Protein AF-A0A7V3UZD7-F1 (afdb_monomer)

Structure (mmCIF, N/CA/C/O backbone):
data_AF-A0A7V3UZD7-F1
#
_entry.id   AF-A0A7V3UZD7-F1
#
loop_
_atom_site.group_PDB
_atom_site.id
_atom_site.type_symbol
_atom_site.label_atom_id
_atom_site.label_alt_id
_atom_site.label_comp_id
_atom_site.label_asym_id
_atom_site.label_entity_id
_atom_site.label_seq_id
_atom_site.pdbx_PDB_ins_code
_atom_site.Cartn_x
_atom_site.Cartn_y
_atom_site.Cartn_z
_atom_site.occupancy
_atom_site.B_iso_or_equiv
_atom_site.auth_seq_id
_atom_site.auth_comp_id
_atom_site.auth_asym_id
_atom_site.auth_atom_id
_atom_site.pdbx_PDB_model_num
ATOM 1 N N . MET A 1 1 ? 27.452 -87.785 10.170 1.00 39.88 1 MET A N 1
ATOM 2 C CA . MET A 1 1 ? 27.622 -89.159 9.648 1.00 39.88 1 MET A CA 1
ATOM 3 C C . MET A 1 1 ? 27.541 -89.065 8.124 1.00 39.88 1 MET A C 1
ATOM 5 O O . MET A 1 1 ? 26.673 -88.346 7.657 1.00 39.88 1 MET A O 1
ATOM 9 N N . LYS A 1 2 ? 28.524 -89.652 7.417 1.00 37.97 2 LYS A N 1
ATOM 10 C CA . LYS A 1 2 ? 28.666 -89.923 5.957 1.00 37.97 2 LYS A CA 1
ATOM 11 C C . LYS A 1 2 ? 27.343 -89.831 5.152 1.00 37.97 2 LYS A C 1
ATOM 13 O O . LYS A 1 2 ? 26.327 -90.246 5.677 1.00 37.97 2 LYS A O 1
ATOM 18 N N . SER A 1 3 ? 27.225 -89.441 3.882 1.00 38.28 3 SER A N 1
ATOM 19 C CA . SER A 1 3 ? 28.083 -89.502 2.684 1.00 38.28 3 SER A CA 1
ATOM 20 C C . SER A 1 3 ? 27.183 -89.008 1.523 1.00 38.28 3 SER A C 1
ATOM 22 O O . SER A 1 3 ? 26.020 -89.388 1.485 1.00 38.28 3 SER A O 1
ATOM 24 N N . LEU A 1 4 ? 27.609 -88.052 0.693 1.00 43.59 4 LEU A N 1
ATOM 25 C CA . LEU A 1 4 ? 28.052 -88.234 -0.707 1.00 43.59 4 LEU A CA 1
ATOM 26 C C . LEU A 1 4 ? 27.030 -88.803 -1.737 1.00 43.59 4 LEU A C 1
ATOM 28 O O . LEU A 1 4 ? 26.697 -89.981 -1.685 1.00 43.59 4 LEU A O 1
ATOM 32 N N . ILE A 1 5 ? 26.789 -87.972 -2.778 1.00 45.56 5 ILE A N 1
ATOM 33 C CA . ILE A 1 5 ? 26.748 -88.285 -4.237 1.00 45.56 5 ILE A CA 1
ATOM 34 C C . ILE A 1 5 ? 25.451 -88.972 -4.755 1.00 45.56 5 ILE A C 1
ATOM 36 O O . ILE A 1 5 ? 24.977 -89.918 -4.153 1.00 45.56 5 ILE A O 1
ATOM 40 N N . LYS A 1 6 ? 24.789 -88.587 -5.866 1.00 36.75 6 LYS A N 1
ATOM 41 C CA . LYS A 1 6 ? 25.268 -88.234 -7.224 1.00 36.75 6 LYS A CA 1
ATOM 42 C C . LYS A 1 6 ? 24.198 -87.467 -8.024 1.00 36.75 6 LYS A C 1
ATOM 44 O O . LYS A 1 6 ? 23.015 -87.771 -7.919 1.00 36.75 6 LYS A O 1
ATOM 49 N N . GLN A 1 7 ? 24.649 -86.561 -8.894 1.00 44.16 7 GLN A N 1
ATOM 50 C CA . GLN A 1 7 ? 23.900 -86.044 -10.048 1.00 44.16 7 GLN A CA 1
ATOM 51 C C . GLN A 1 7 ? 23.525 -87.166 -11.027 1.00 44.16 7 GLN A C 1
ATOM 53 O O . GLN A 1 7 ? 24.344 -88.048 -11.266 1.00 44.16 7 GLN A O 1
ATOM 58 N N . THR A 1 8 ? 22.375 -87.036 -11.694 1.00 41.31 8 THR A N 1
ATOM 59 C CA . THR A 1 8 ? 22.231 -87.239 -13.151 1.00 41.31 8 THR A CA 1
ATOM 60 C C . THR A 1 8 ? 21.042 -86.415 -13.659 1.00 41.31 8 THR A C 1
ATOM 62 O O . THR A 1 8 ? 20.168 -86.029 -12.887 1.00 41.31 8 THR A O 1
ATOM 65 N N . GLY A 1 9 ? 21.117 -86.026 -14.932 1.00 42.03 9 GLY A N 1
ATOM 66 C CA . GLY A 1 9 ? 20.456 -84.858 -15.506 1.00 42.03 9 GLY A CA 1
ATOM 67 C C . GLY A 1 9 ? 18.977 -85.000 -15.869 1.00 42.03 9 GLY A C 1
ATOM 68 O O . GLY A 1 9 ? 18.431 -86.088 -16.013 1.00 42.03 9 GLY A O 1
ATOM 69 N N . GLY A 1 10 ? 18.359 -83.842 -16.080 1.00 41.81 10 GLY A N 1
ATOM 70 C CA . GLY A 1 10 ? 17.010 -83.675 -16.613 1.00 41.81 10 GLY A CA 1
ATOM 71 C C . GLY A 1 10 ? 16.753 -82.182 -16.773 1.00 41.81 10 GLY A C 1
ATOM 72 O O . GLY A 1 10 ? 16.934 -81.447 -15.812 1.00 41.81 10 GLY A O 1
ATOM 73 N N . GLY A 1 11 ? 16.456 -81.721 -17.990 1.00 41.31 11 GLY A N 1
ATOM 74 C CA . GLY A 1 11 ? 16.422 -80.303 -18.361 1.00 41.31 11 GLY A CA 1
ATOM 75 C C . GLY A 1 11 ? 15.385 -79.476 -17.595 1.00 41.31 11 GLY A C 1
ATOM 76 O O . GLY A 1 11 ? 14.236 -79.884 -17.443 1.00 41.31 11 GLY A O 1
ATOM 77 N N . TRP A 1 12 ? 15.794 -78.292 -17.135 1.00 41.81 12 TRP A N 1
ATOM 78 C CA . TRP A 1 12 ? 14.931 -77.350 -16.422 1.00 41.81 12 TRP A CA 1
ATOM 79 C C . TRP A 1 12 ? 14.383 -76.330 -17.422 1.00 41.81 12 TRP A C 1
ATOM 81 O O . TRP A 1 12 ? 15.137 -75.561 -18.016 1.00 41.81 12 TRP A O 1
ATOM 91 N N . LYS A 1 13 ? 13.061 -76.322 -17.617 1.00 45.62 13 LYS A N 1
ATOM 92 C CA . LYS A 1 13 ? 12.366 -75.213 -18.280 1.00 45.62 13 LYS A CA 1
ATOM 93 C C . LYS A 1 13 ? 12.410 -74.002 -17.342 1.00 45.62 13 LYS A C 1
ATOM 95 O O . LYS A 1 13 ? 11.828 -74.044 -16.262 1.00 45.62 13 LYS A O 1
ATOM 100 N N . LEU A 1 14 ? 13.105 -72.942 -17.748 1.00 44.97 14 LEU A N 1
ATOM 101 C CA . LEU A 1 14 ? 13.111 -71.648 -17.062 1.00 44.97 14 LEU A CA 1
ATOM 102 C C . LEU A 1 14 ? 11.741 -70.976 -17.238 1.00 44.97 14 LEU A C 1
ATOM 104 O O . LEU A 1 14 ? 11.413 -70.495 -18.320 1.00 44.97 14 LEU A O 1
ATOM 108 N N . ILE A 1 15 ? 10.932 -70.968 -16.179 1.00 54.34 15 ILE A N 1
ATOM 109 C CA . ILE A 1 15 ? 9.707 -70.165 -16.091 1.00 54.34 15 ILE A CA 1
ATOM 110 C C . ILE A 1 15 ? 10.116 -68.802 -15.525 1.00 54.34 15 ILE A C 1
ATOM 112 O O . ILE A 1 15 ? 10.456 -68.693 -14.348 1.00 54.34 15 ILE A O 1
ATOM 116 N N . PHE A 1 16 ? 10.113 -67.766 -16.364 1.00 48.56 16 PHE A N 1
ATOM 117 C CA . PHE A 1 16 ? 10.325 -66.386 -15.928 1.00 48.56 16 PHE A CA 1
ATOM 118 C C . PHE A 1 16 ? 9.060 -65.874 -15.227 1.00 48.56 16 PHE A C 1
ATOM 120 O O . PHE A 1 16 ? 8.078 -65.515 -15.873 1.00 48.56 16 PHE A O 1
ATOM 127 N N . TYR A 1 17 ? 9.081 -65.855 -13.895 1.00 46.75 17 TYR A N 1
ATOM 128 C CA . TYR A 1 17 ? 8.096 -65.138 -13.088 1.00 46.75 17 TYR A CA 1
ATOM 129 C C . TYR A 1 17 ? 8.418 -63.638 -13.143 1.00 46.75 17 TYR A C 1
ATOM 131 O O . TYR A 1 17 ? 9.360 -63.176 -12.501 1.00 46.75 17 TYR A O 1
ATOM 139 N N . TYR A 1 18 ? 7.649 -62.876 -13.921 1.00 48.44 18 TYR A N 1
ATOM 140 C CA . TYR A 1 18 ? 7.655 -61.416 -13.828 1.00 48.44 18 TYR A CA 1
ATOM 141 C C . TYR A 1 18 ? 6.879 -61.004 -12.568 1.00 48.44 18 TYR A C 1
ATOM 143 O O . TYR A 1 18 ? 5.722 -61.409 -12.422 1.00 48.44 18 TYR A O 1
ATOM 151 N N . PRO A 1 19 ? 7.472 -60.229 -11.643 1.00 49.38 19 PRO A N 1
ATOM 152 C CA . PRO A 1 19 ? 6.733 -59.724 -10.499 1.00 49.38 19 PRO A CA 1
ATOM 153 C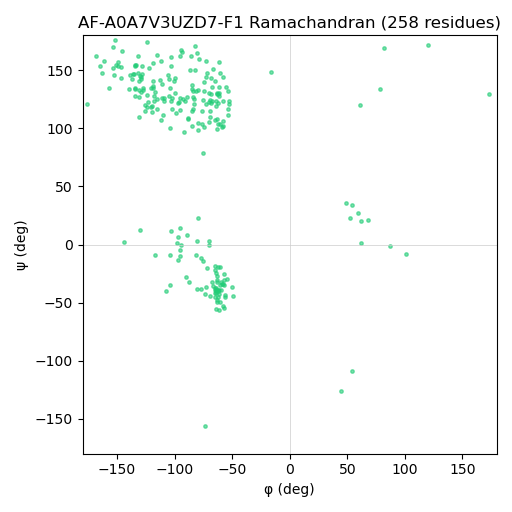 C . PRO A 1 19 ? 5.697 -58.700 -10.990 1.00 49.38 19 PRO A C 1
ATOM 155 O O . PRO A 1 19 ? 5.977 -57.949 -11.931 1.00 49.38 19 PRO A O 1
ATOM 158 N N . PRO A 1 20 ? 4.502 -58.646 -10.383 1.00 55.62 20 PRO A N 1
ATOM 159 C CA . PRO A 1 20 ? 3.502 -57.658 -10.748 1.00 55.62 20 PRO A CA 1
ATOM 160 C C . PRO A 1 20 ? 4.034 -56.256 -10.427 1.00 55.62 20 PRO A C 1
ATOM 162 O O . PRO A 1 20 ? 4.414 -55.958 -9.293 1.00 55.62 20 PRO A O 1
ATOM 165 N N . LEU A 1 21 ? 4.067 -55.408 -11.454 1.00 57.47 21 LEU A N 1
ATOM 166 C CA . LEU A 1 21 ? 4.379 -53.988 -11.364 1.00 57.47 21 LEU A CA 1
ATOM 167 C C . LEU A 1 21 ? 3.303 -53.319 -10.496 1.00 57.47 21 LEU A C 1
ATOM 169 O O . LEU A 1 21 ? 2.192 -53.063 -10.958 1.00 57.47 21 LEU A O 1
ATOM 173 N N . PHE A 1 22 ? 3.615 -53.083 -9.221 1.00 57.72 22 PHE A N 1
ATOM 174 C CA . PHE A 1 22 ? 2.785 -52.273 -8.335 1.00 57.72 22 PHE A CA 1
ATOM 175 C C . PHE A 1 22 ? 2.730 -50.854 -8.908 1.00 57.72 22 PHE A C 1
ATOM 177 O O . PHE A 1 22 ? 3.695 -50.095 -8.814 1.00 57.72 22 PHE A O 1
ATOM 184 N N . LEU A 1 23 ? 1.602 -50.509 -9.533 1.00 59.25 23 LEU A N 1
ATOM 185 C CA . LEU A 1 23 ? 1.269 -49.133 -9.874 1.00 59.25 23 LEU A CA 1
ATOM 186 C C . LEU A 1 23 ? 1.206 -48.354 -8.559 1.00 59.25 23 LEU A C 1
ATOM 188 O O . LEU A 1 23 ? 0.260 -48.497 -7.784 1.00 59.25 23 LEU A O 1
ATOM 192 N N . LEU A 1 24 ? 2.252 -47.574 -8.288 1.00 57.09 24 LEU A N 1
ATOM 193 C CA . LEU A 1 24 ? 2.239 -46.552 -7.253 1.00 57.09 24 LEU A CA 1
ATOM 194 C C . LEU A 1 24 ? 1.094 -45.603 -7.599 1.00 57.09 24 LEU A C 1
ATOM 196 O O . LEU A 1 24 ? 1.208 -44.786 -8.513 1.00 57.09 24 LEU A O 1
ATOM 200 N N . PHE A 1 25 ? -0.028 -45.751 -6.894 1.00 56.62 25 PHE A N 1
ATOM 201 C CA . PHE A 1 25 ? -1.071 -44.743 -6.874 1.00 56.62 25 PHE A CA 1
ATOM 202 C C . PHE A 1 25 ? -0.399 -43.436 -6.470 1.00 56.62 25 PHE A C 1
ATOM 204 O O . PHE A 1 25 ? 0.109 -43.299 -5.356 1.00 56.62 25 PHE A O 1
ATOM 211 N N . CYS A 1 26 ? -0.332 -42.509 -7.421 1.00 60.25 26 CYS A N 1
ATOM 212 C CA . CYS A 1 26 ? 0.098 -41.148 -7.181 1.00 60.25 26 CYS A CA 1
ATOM 213 C C . CYS A 1 26 ? -0.875 -40.587 -6.141 1.00 60.25 26 CYS A C 1
ATOM 215 O O . CYS A 1 26 ? -2.034 -40.325 -6.459 1.00 60.25 26 CYS A O 1
ATOM 217 N N . SER A 1 27 ? -0.446 -40.533 -4.876 1.00 65.31 27 SER A N 1
ATOM 218 C CA . SER A 1 27 ? -1.234 -39.953 -3.795 1.00 65.31 27 SER A CA 1
ATOM 219 C C . SER A 1 27 ? -1.524 -38.518 -4.198 1.00 65.31 27 SER A C 1
ATOM 221 O O . SER A 1 27 ? -0.621 -37.682 -4.190 1.00 65.31 27 SER A O 1
ATOM 223 N N . THR A 1 28 ? -2.765 -38.235 -4.584 1.00 69.62 28 THR A N 1
ATOM 224 C CA . THR A 1 28 ? -3.229 -36.867 -4.787 1.00 69.62 28 THR A CA 1
ATOM 225 C C . THR A 1 28 ? -2.916 -36.102 -3.510 1.00 69.62 28 THR A C 1
ATOM 227 O O . THR A 1 28 ? -3.319 -36.531 -2.423 1.00 69.62 28 THR A O 1
ATOM 230 N N . ALA A 1 29 ? -2.124 -35.034 -3.620 1.00 68.88 29 ALA A N 1
ATOM 231 C CA . ALA A 1 29 ? -1.835 -34.180 -2.480 1.00 68.88 29 ALA A CA 1
ATOM 232 C C . ALA A 1 29 ? -3.176 -33.732 -1.878 1.00 68.88 29 ALA A C 1
ATOM 234 O O . ALA A 1 29 ? -4.071 -33.358 -2.640 1.00 68.88 29 ALA A O 1
ATOM 235 N N . PRO A 1 30 ? -3.360 -33.820 -0.552 1.00 58.38 30 PRO A N 1
ATOM 236 C CA . PRO A 1 30 ? -4.616 -33.427 0.061 1.00 58.38 30 PRO A CA 1
ATOM 237 C C . PRO A 1 30 ? -4.899 -31.963 -0.280 1.00 58.38 30 PRO A C 1
ATOM 239 O O . PRO A 1 30 ? -4.084 -31.081 -0.001 1.00 58.38 30 PRO A O 1
ATOM 242 N N . GLU A 1 31 ? -6.055 -31.709 -0.889 1.00 60.72 31 GLU A N 1
ATOM 243 C CA . GLU A 1 31 ? -6.572 -30.357 -1.050 1.00 60.72 31 GLU A CA 1
ATOM 244 C C . GLU A 1 31 ? -6.878 -29.813 0.348 1.00 60.72 31 GLU A C 1
ATOM 246 O O . GLU A 1 31 ? -7.801 -30.261 1.028 1.00 60.72 31 GLU A O 1
ATOM 251 N N . ILE A 1 32 ? -6.050 -28.883 0.824 1.00 56.34 32 ILE A N 1
ATOM 252 C CA . ILE A 1 32 ? -6.291 -28.198 2.093 1.00 56.34 32 ILE A CA 1
ATOM 253 C C . ILE A 1 32 ? -7.389 -27.162 1.826 1.00 56.34 32 ILE A C 1
ATOM 255 O O . ILE A 1 32 ? -7.138 -26.222 1.063 1.00 56.34 32 ILE A O 1
ATOM 259 N N . PRO A 1 33 ? -8.586 -27.287 2.429 1.00 51.09 33 PRO A N 1
ATOM 260 C CA . PRO A 1 33 ? -9.655 -26.329 2.202 1.00 51.09 33 PRO A CA 1
ATOM 261 C C . PRO A 1 33 ? -9.198 -24.944 2.665 1.00 51.09 33 PRO A C 1
ATOM 263 O O . PRO A 1 33 ? -8.733 -24.769 3.796 1.00 51.09 33 PRO A O 1
ATOM 266 N N . LEU A 1 34 ? -9.326 -23.951 1.785 1.00 55.09 34 LEU A N 1
ATOM 267 C CA . LEU A 1 34 ? -9.108 -22.555 2.146 1.00 55.09 34 LEU A CA 1
ATOM 268 C C . LEU A 1 34 ? -10.168 -22.177 3.184 1.00 55.09 34 LEU A C 1
ATOM 270 O O . LEU A 1 34 ? -11.347 -22.059 2.861 1.00 55.09 34 LEU A O 1
ATOM 274 N N . ILE A 1 35 ? -9.757 -22.017 4.443 1.00 56.56 35 ILE A N 1
ATOM 275 C CA . ILE A 1 35 ? -10.636 -21.484 5.485 1.00 56.56 35 ILE A CA 1
ATOM 276 C C . ILE A 1 35 ? -11.010 -20.060 5.053 1.00 56.56 35 ILE A C 1
ATOM 278 O O . ILE A 1 35 ? -10.092 -19.252 4.865 1.00 56.56 35 ILE A O 1
ATOM 282 N N . PRO A 1 36 ? -12.307 -19.728 4.894 1.00 63.06 36 PRO A N 1
ATOM 283 C CA . PRO A 1 36 ? -12.724 -18.367 4.592 1.00 63.06 36 PRO A CA 1
ATOM 284 C C . PRO A 1 36 ? -12.135 -17.420 5.638 1.00 63.06 36 PRO A C 1
ATOM 286 O O . PRO A 1 36 ? -12.397 -17.545 6.834 1.00 63.06 36 PRO A O 1
ATOM 289 N N . SER A 1 37 ? -11.274 -16.518 5.186 1.00 74.31 37 SER A N 1
ATOM 290 C CA . SER A 1 37 ? -10.555 -15.567 6.023 1.00 74.31 37 SER A CA 1
ATOM 291 C C . SER A 1 37 ? -10.788 -14.185 5.447 1.00 74.31 37 SER A C 1
ATOM 293 O O . SER A 1 37 ? -10.620 -13.985 4.246 1.00 74.31 37 SER A O 1
ATOM 295 N N . ASN A 1 38 ? -11.128 -13.221 6.298 1.00 88.19 38 ASN A N 1
ATOM 296 C CA . ASN A 1 38 ? -11.219 -11.811 5.920 1.00 88.19 38 ASN A CA 1
ATOM 297 C C . ASN A 1 38 ? -9.834 -11.134 5.880 1.00 88.19 38 ASN A C 1
ATOM 299 O O . ASN A 1 38 ? -9.711 -9.926 6.080 1.00 88.19 38 ASN A O 1
ATOM 303 N N . ARG A 1 39 ? -8.770 -11.923 5.707 1.00 93.75 39 ARG A N 1
ATOM 304 C CA . ARG A 1 39 ? -7.400 -11.434 5.615 1.00 93.75 39 ARG A CA 1
ATOM 305 C C . ARG A 1 39 ? -7.196 -10.745 4.273 1.00 93.75 39 ARG A C 1
ATOM 307 O O . ARG A 1 39 ? -7.282 -11.393 3.231 1.00 93.75 39 ARG A O 1
ATOM 314 N N . VAL A 1 40 ? -6.835 -9.470 4.337 1.00 97.38 40 VAL A N 1
ATOM 315 C CA . VAL A 1 40 ? -6.289 -8.723 3.203 1.00 97.38 40 VAL A CA 1
ATOM 316 C C . VAL A 1 40 ? -4.779 -8.632 3.391 1.00 97.38 40 VAL A C 1
ATOM 318 O O . VAL A 1 40 ? -4.316 -8.229 4.463 1.00 97.38 40 VAL A O 1
ATOM 321 N N . VAL A 1 41 ? -4.020 -9.051 2.380 1.00 98.25 41 VAL A N 1
ATOM 322 C CA . VAL A 1 41 ? -2.555 -8.944 2.362 1.00 98.25 41 VAL A CA 1
ATOM 323 C C . VAL A 1 41 ? -2.180 -7.546 1.901 1.00 98.25 41 VAL A C 1
ATOM 325 O O . VAL A 1 41 ? -2.612 -7.118 0.829 1.00 98.25 41 VAL A O 1
ATOM 328 N N . LEU A 1 42 ? -1.372 -6.840 2.693 1.00 98.81 42 LEU A N 1
ATOM 329 C CA . LEU A 1 42 ? -0.778 -5.585 2.247 1.00 98.81 42 LEU A CA 1
ATOM 330 C C . LEU A 1 42 ? 0.455 -5.873 1.397 1.00 98.81 42 LEU A C 1
ATOM 332 O O . LEU A 1 42 ? 1.337 -6.627 1.815 1.00 98.81 42 LEU A O 1
ATOM 336 N N . VAL A 1 43 ? 0.541 -5.218 0.246 1.00 98.81 43 VAL A N 1
ATOM 337 C CA . VAL A 1 43 ? 1.718 -5.226 -0.614 1.00 98.81 43 VAL A CA 1
ATOM 338 C C . VAL A 1 43 ? 2.227 -3.802 -0.763 1.00 98.81 43 VAL A C 1
ATOM 340 O O . VAL A 1 43 ? 1.570 -2.945 -1.343 1.00 98.81 43 VAL A O 1
ATOM 343 N N . GLU A 1 44 ? 3.413 -3.541 -0.238 1.00 98.75 44 GLU A N 1
ATOM 344 C CA . GLU A 1 44 ? 4.085 -2.253 -0.368 1.00 98.75 44 GLU A CA 1
ATOM 345 C C . GLU A 1 44 ? 5.108 -2.345 -1.500 1.00 98.75 44 GLU A C 1
ATOM 347 O O . GLU A 1 44 ? 6.082 -3.094 -1.410 1.00 98.75 44 GLU A O 1
ATOM 352 N N . PHE A 1 45 ? 4.869 -1.610 -2.582 1.00 98.81 45 PHE A N 1
ATOM 353 C CA . PHE A 1 45 ? 5.665 -1.640 -3.802 1.00 98.81 45 PHE A CA 1
ATOM 354 C C . PHE A 1 45 ? 6.452 -0.339 -3.959 1.00 98.81 45 PHE A C 1
ATOM 356 O O . PHE A 1 45 ? 5.884 0.715 -4.213 1.00 98.81 45 PHE A O 1
ATOM 363 N N . PHE A 1 46 ? 7.772 -0.402 -3.829 1.00 98.56 46 PHE A N 1
ATOM 364 C CA . PHE A 1 46 ? 8.661 0.743 -4.012 1.00 98.56 46 PHE A CA 1
ATOM 365 C C . PHE A 1 46 ? 9.165 0.802 -5.455 1.00 98.56 46 PHE A C 1
ATOM 367 O O . PHE A 1 46 ? 9.717 -0.173 -5.980 1.00 98.56 46 PHE A O 1
ATOM 374 N N . THR A 1 47 ? 8.958 1.954 -6.093 1.00 97.94 47 THR A N 1
ATOM 375 C CA . THR A 1 47 ? 9.116 2.153 -7.539 1.00 97.94 47 THR A CA 1
ATOM 376 C C . THR A 1 47 ? 9.490 3.600 -7.873 1.00 97.94 47 THR A C 1
ATOM 378 O O . THR A 1 47 ? 9.570 4.455 -6.992 1.00 97.94 47 THR A O 1
ATOM 381 N N . TRP A 1 48 ? 9.747 3.875 -9.150 1.00 96.88 48 TRP A N 1
ATOM 382 C CA . TRP A 1 48 ? 9.827 5.216 -9.731 1.00 96.88 48 TRP A CA 1
ATOM 383 C C . TRP A 1 48 ? 9.681 5.135 -11.262 1.00 96.88 48 TRP A C 1
ATOM 385 O O . TRP A 1 48 ? 9.948 4.097 -11.866 1.00 96.88 48 TRP A O 1
ATOM 395 N N . GLN A 1 49 ? 9.282 6.228 -11.914 1.00 96.56 49 GLN A N 1
ATOM 396 C CA . GLN A 1 49 ? 8.817 6.225 -13.310 1.00 96.56 49 GLN A CA 1
ATOM 397 C C . GLN A 1 49 ? 9.842 5.713 -14.340 1.00 96.56 49 GLN A C 1
ATOM 399 O O . GLN A 1 49 ? 9.453 5.003 -15.263 1.00 96.56 49 GLN A O 1
ATOM 404 N N . ARG A 1 50 ? 11.143 6.039 -14.218 1.00 95.94 50 ARG A N 1
ATOM 405 C CA . ARG A 1 50 ? 12.179 5.604 -15.196 1.00 95.94 50 ARG A CA 1
ATOM 406 C C . ARG A 1 50 ? 12.925 4.335 -14.788 1.00 95.94 50 ARG A C 1
ATOM 408 O O . ARG A 1 50 ? 13.970 4.007 -15.349 1.00 95.94 50 ARG A O 1
ATOM 415 N N . CYS A 1 51 ? 12.400 3.618 -13.805 1.00 95.94 51 CYS A N 1
ATOM 416 C CA . CYS A 1 51 ? 12.898 2.313 -13.418 1.00 95.94 51 CYS A CA 1
ATOM 417 C C . CYS A 1 51 ? 12.598 1.282 -14.510 1.00 95.94 51 CYS A C 1
ATOM 419 O O . CYS A 1 51 ? 11.456 0.867 -14.666 1.00 95.94 51 CYS A O 1
ATOM 421 N N . VAL A 1 52 ? 13.624 0.813 -15.223 1.00 95.38 52 VAL A N 1
ATOM 422 C CA . VAL A 1 52 ? 13.466 -0.125 -16.354 1.00 95.38 52 VAL A CA 1
ATOM 423 C C . VAL A 1 52 ? 12.733 -1.416 -15.962 1.00 95.38 52 VAL A C 1
ATOM 425 O O . VAL A 1 52 ? 11.979 -1.961 -16.763 1.00 95.38 52 VAL A O 1
ATOM 428 N N . TYR A 1 53 ? 12.934 -1.906 -14.734 1.00 97.06 53 TYR A N 1
ATOM 429 C CA . TYR A 1 53 ? 12.356 -3.176 -14.281 1.00 97.06 53 TYR A CA 1
ATOM 430 C C . TYR A 1 53 ? 11.052 -3.039 -13.482 1.00 97.06 53 TYR A C 1
ATOM 432 O O . TYR A 1 53 ? 10.360 -4.034 -13.269 1.00 97.06 53 TYR A O 1
ATOM 440 N N . CYS A 1 54 ? 10.697 -1.833 -13.038 1.00 97.88 54 CYS A N 1
ATOM 441 C CA . CYS A 1 54 ? 9.505 -1.618 -12.223 1.00 97.88 54 CYS A CA 1
ATOM 442 C C . CYS A 1 54 ? 8.172 -1.877 -12.949 1.00 97.88 54 CYS A C 1
ATOM 444 O O . CYS A 1 54 ? 7.297 -2.446 -12.298 1.00 97.88 54 CYS A O 1
ATOM 446 N N . PRO A 1 55 ? 8.009 -1.571 -14.253 1.00 98.12 55 PRO A N 1
ATOM 447 C CA . PRO A 1 55 ? 6.818 -1.940 -15.024 1.00 98.12 55 PRO A CA 1
ATOM 448 C C . PRO A 1 55 ? 6.428 -3.410 -14.890 1.00 98.12 55 PRO A C 1
ATOM 450 O O . PRO A 1 55 ? 5.276 -3.749 -14.641 1.00 98.12 55 PRO A O 1
ATOM 453 N N . TYR A 1 56 ? 7.410 -4.315 -14.967 1.00 98.44 56 TYR A N 1
ATOM 454 C CA . TYR A 1 56 ? 7.149 -5.749 -14.859 1.00 98.44 56 TYR A CA 1
ATOM 455 C C . TYR A 1 56 ? 6.624 -6.140 -13.478 1.00 98.44 56 TYR A C 1
ATOM 457 O O . TYR A 1 56 ? 5.779 -7.029 -13.369 1.00 98.44 56 TYR A O 1
ATOM 465 N N . ALA A 1 57 ? 7.126 -5.504 -12.416 1.00 98.44 57 ALA A N 1
ATOM 466 C CA . ALA A 1 57 ? 6.613 -5.717 -11.068 1.00 98.44 57 ALA A CA 1
ATOM 467 C C . ALA A 1 57 ? 5.202 -5.124 -10.924 1.00 98.44 57 ALA A C 1
ATOM 469 O O . ALA A 1 57 ? 4.320 -5.819 -10.428 1.00 98.44 57 ALA A O 1
ATOM 470 N N . ALA A 1 58 ? 4.975 -3.906 -11.429 1.00 98.50 58 ALA A N 1
ATOM 471 C CA . ALA A 1 58 ? 3.678 -3.231 -11.409 1.00 98.50 58 ALA A CA 1
ATOM 472 C C . ALA A 1 58 ? 2.592 -4.068 -12.102 1.00 98.50 58 ALA A C 1
ATOM 474 O O . ALA A 1 58 ? 1.618 -4.452 -11.465 1.00 98.50 58 ALA A O 1
ATOM 475 N N . HIS A 1 59 ? 2.813 -4.480 -13.353 1.00 98.50 59 HIS A N 1
ATOM 476 C CA . HIS A 1 59 ? 1.854 -5.298 -14.104 1.00 98.50 59 HIS A CA 1
ATOM 477 C C . HIS A 1 59 ? 1.613 -6.679 -13.488 1.00 98.50 59 HIS A C 1
ATOM 479 O O . HIS A 1 59 ? 0.512 -7.229 -13.574 1.00 98.50 59 HIS A O 1
ATOM 485 N N . THR A 1 60 ? 2.635 -7.256 -12.847 1.00 98.69 60 THR A N 1
ATOM 486 C CA . THR A 1 60 ? 2.458 -8.500 -12.091 1.00 98.69 60 THR A CA 1
ATOM 487 C C . THR A 1 60 ? 1.531 -8.272 -10.899 1.00 98.69 60 THR A C 1
ATOM 489 O O . THR A 1 60 ? 0.632 -9.077 -10.663 1.00 98.69 60 THR A O 1
ATOM 492 N N . LEU A 1 61 ? 1.727 -7.183 -10.152 1.00 98.62 61 LEU A N 1
ATOM 493 C CA . LEU A 1 61 ? 0.875 -6.831 -9.020 1.00 98.62 61 LEU A CA 1
ATOM 494 C C . LEU A 1 61 ? -0.556 -6.507 -9.469 1.00 98.62 61 LEU A C 1
ATOM 496 O O . LEU A 1 61 ? -1.479 -7.034 -8.858 1.00 98.62 61 LEU A O 1
ATOM 500 N N . ASP A 1 62 ? -0.748 -5.778 -10.573 1.00 98.25 62 ASP A N 1
ATOM 501 C CA . ASP A 1 62 ? -2.070 -5.535 -11.177 1.00 98.25 62 ASP A CA 1
ATOM 502 C C . ASP A 1 62 ? -2.791 -6.860 -11.507 1.00 98.25 62 ASP A C 1
ATOM 504 O O . ASP A 1 62 ? -3.979 -7.046 -11.218 1.00 98.25 62 ASP A O 1
ATOM 508 N N . SER A 1 63 ? -2.054 -7.820 -12.080 1.00 98.31 63 SER A N 1
ATOM 509 C CA . SER A 1 63 ? -2.579 -9.153 -12.409 1.00 98.31 63 SER A CA 1
ATOM 510 C C . SER A 1 63 ? -2.981 -9.927 -11.152 1.00 98.31 63 SER A C 1
ATOM 512 O O . SER A 1 63 ? -4.033 -10.563 -11.121 1.00 98.31 63 SER A O 1
ATOM 514 N N . LEU A 1 64 ? -2.174 -9.849 -10.091 1.00 98.00 64 LEU A N 1
ATOM 515 C CA . LEU A 1 64 ? -2.450 -10.522 -8.821 1.00 98.00 64 LEU A CA 1
ATOM 516 C C . LEU A 1 64 ? -3.594 -9.859 -8.050 1.00 98.00 64 LEU A C 1
ATOM 518 O O . LEU A 1 64 ? -4.390 -10.570 -7.446 1.00 98.00 64 LEU A O 1
ATOM 522 N N . VAL A 1 65 ? -3.725 -8.532 -8.092 1.00 96.81 65 VAL A N 1
ATOM 523 C CA . VAL A 1 65 ? -4.897 -7.820 -7.555 1.00 96.81 65 VAL A CA 1
ATOM 524 C C . VAL A 1 65 ? -6.158 -8.266 -8.290 1.00 96.81 65 VAL A C 1
ATOM 526 O O . VAL A 1 65 ? -7.163 -8.558 -7.651 1.00 96.81 65 VAL A O 1
ATOM 529 N N . SER A 1 66 ? -6.095 -8.411 -9.615 1.00 96.19 66 SER A N 1
ATOM 530 C CA . SER A 1 66 ? -7.224 -8.915 -10.409 1.00 96.19 66 SER A CA 1
ATOM 531 C C . SER A 1 66 ? -7.589 -10.365 -10.059 1.00 96.19 66 SER A C 1
ATOM 533 O O . SER A 1 66 ? -8.766 -10.708 -9.985 1.00 96.19 66 SER A O 1
ATOM 535 N N . GLU A 1 67 ? -6.594 -11.223 -9.814 1.00 96.56 67 GLU A N 1
ATOM 536 C CA . GLU A 1 67 ? -6.798 -12.632 -9.454 1.00 96.56 67 GLU A CA 1
ATOM 537 C C . GLU A 1 67 ? -7.314 -12.820 -8.019 1.00 96.56 67 GLU A C 1
ATOM 539 O O . GLU A 1 67 ? -8.187 -13.652 -7.768 1.00 96.56 67 GLU A O 1
ATOM 544 N N . PHE A 1 68 ? -6.765 -12.069 -7.063 1.00 94.12 68 PHE A N 1
ATOM 545 C CA . PHE A 1 68 ? -7.073 -12.208 -5.640 1.00 94.12 68 PHE A CA 1
ATOM 546 C C . PHE A 1 68 ? -8.158 -11.248 -5.140 1.00 94.12 68 PHE A C 1
ATOM 548 O O . PHE A 1 68 ? -8.571 -11.370 -3.978 1.00 94.12 68 PHE A O 1
ATOM 555 N N . ALA A 1 69 ? -8.630 -10.345 -6.003 1.00 90.81 69 ALA A N 1
ATOM 556 C CA . ALA A 1 69 ? -9.674 -9.361 -5.744 1.00 90.81 69 ALA A CA 1
ATOM 557 C C . ALA A 1 69 ? -9.474 -8.672 -4.380 1.00 90.81 69 ALA A C 1
ATOM 559 O O . ALA A 1 69 ? -8.382 -8.206 -4.053 1.00 90.81 69 ALA A O 1
ATOM 560 N N . ASP A 1 70 ? -10.502 -8.694 -3.536 1.00 88.56 70 ASP A N 1
ATOM 561 C CA . ASP A 1 70 ? -10.555 -7.975 -2.261 1.00 88.56 70 ASP A CA 1
ATOM 562 C C . ASP A 1 70 ? -9.609 -8.530 -1.176 1.00 88.56 70 ASP A C 1
ATOM 564 O O . ASP A 1 70 ? -9.616 -8.053 -0.042 1.00 88.56 70 ASP A O 1
ATOM 568 N N . SER A 1 71 ? -8.795 -9.549 -1.481 1.00 93.31 71 SER A N 1
ATOM 569 C CA . SER A 1 71 ? -7.848 -10.143 -0.525 1.00 93.31 71 SER A CA 1
ATOM 570 C C . SER A 1 71 ? -6.409 -9.632 -0.645 1.00 93.31 71 SER A C 1
ATOM 572 O O . SER A 1 71 ? -5.546 -10.063 0.126 1.00 93.31 71 SER A O 1
ATOM 574 N N . VAL A 1 72 ? -6.142 -8.691 -1.557 1.00 97.50 72 VAL A N 1
ATOM 575 C CA . VAL A 1 72 ? -4.838 -8.030 -1.725 1.00 97.50 72 VAL A CA 1
ATOM 576 C C . VAL A 1 72 ? -5.036 -6.521 -1.866 1.00 97.50 72 VAL A C 1
ATOM 578 O O . VAL A 1 72 ? -5.890 -6.063 -2.617 1.00 97.50 72 VAL A O 1
ATOM 581 N N . ALA A 1 73 ? -4.224 -5.741 -1.156 1.00 98.44 73 ALA A N 1
ATOM 582 C CA . ALA A 1 73 ? -4.178 -4.289 -1.277 1.00 98.44 73 ALA A CA 1
ATOM 583 C C . ALA A 1 73 ? -2.740 -3.855 -1.566 1.00 98.44 73 ALA A C 1
ATOM 585 O O . ALA A 1 73 ? -1.845 -4.128 -0.766 1.00 98.44 73 ALA A O 1
ATOM 586 N N . VAL A 1 74 ? -2.519 -3.192 -2.700 1.00 98.88 74 VAL A N 1
ATOM 587 C CA . VAL A 1 74 ? -1.202 -2.695 -3.112 1.00 98.88 74 VAL A CA 1
ATOM 588 C C . VAL A 1 74 ? -1.095 -1.209 -2.780 1.00 98.88 74 VAL A C 1
ATOM 590 O O . VAL A 1 74 ? -2.070 -0.474 -2.884 1.00 98.88 74 VAL A O 1
ATOM 593 N N . ILE A 1 75 ? 0.088 -0.763 -2.365 1.00 98.88 75 ILE A N 1
ATOM 594 C CA . ILE A 1 75 ? 0.455 0.651 -2.297 1.00 98.88 75 ILE A CA 1
ATOM 595 C C . ILE A 1 75 ? 1.745 0.830 -3.094 1.00 98.88 75 ILE A C 1
ATOM 597 O O . ILE A 1 75 ? 2.791 0.310 -2.701 1.00 98.88 75 ILE A O 1
ATOM 601 N N . ALA A 1 76 ? 1.684 1.582 -4.189 1.00 98.81 76 ALA A N 1
ATOM 602 C CA . ALA A 1 76 ? 2.836 1.952 -4.996 1.00 98.81 76 ALA A CA 1
ATOM 603 C C . ALA A 1 76 ? 3.462 3.255 -4.473 1.00 98.81 76 ALA A C 1
ATOM 605 O O . ALA A 1 76 ? 2.918 4.353 -4.593 1.00 98.81 76 ALA A O 1
ATOM 606 N N . TYR A 1 77 ? 4.637 3.129 -3.877 1.00 98.62 77 TYR A N 1
ATOM 607 C CA . TYR A 1 77 ? 5.448 4.211 -3.348 1.00 98.62 77 TYR A CA 1
ATOM 608 C C . TYR A 1 77 ? 6.427 4.701 -4.418 1.00 98.62 77 TYR A C 1
ATOM 610 O O . TYR A 1 77 ? 7.507 4.132 -4.596 1.00 98.62 77 TYR A O 1
ATOM 618 N N . HIS A 1 78 ? 6.049 5.770 -5.121 1.00 97.88 78 HIS A N 1
ATOM 619 C CA . HIS A 1 78 ? 6.889 6.400 -6.136 1.00 97.88 78 HIS A CA 1
ATOM 620 C C . HIS A 1 78 ? 7.937 7.307 -5.501 1.00 97.88 78 HIS A C 1
ATOM 622 O O . HIS A 1 78 ? 7.657 8.417 -5.046 1.00 97.88 78 HIS A O 1
ATOM 628 N N . ARG A 1 79 ? 9.182 6.845 -5.475 1.00 95.62 79 ARG A N 1
ATOM 629 C CA . ARG A 1 79 ? 10.302 7.642 -4.988 1.00 95.62 79 ARG A CA 1
ATOM 630 C C . ARG A 1 79 ? 10.490 8.880 -5.867 1.00 95.62 79 ARG A C 1
ATOM 632 O O . ARG A 1 79 ? 10.634 8.779 -7.083 1.00 95.62 79 ARG A O 1
ATOM 639 N N . ARG A 1 80 ? 10.585 10.055 -5.234 1.00 94.38 80 ARG A N 1
ATOM 640 C CA . ARG A 1 80 ? 10.813 11.334 -5.926 1.00 94.38 80 ARG A CA 1
ATOM 641 C C . ARG A 1 80 ? 12.261 11.477 -6.374 1.00 94.38 80 ARG A C 1
ATOM 643 O O . ARG A 1 80 ? 13.074 12.146 -5.736 1.00 94.38 80 ARG A O 1
ATOM 650 N N . VAL A 1 81 ? 12.593 10.816 -7.474 1.00 93.62 81 VAL A N 1
ATOM 651 C CA . VAL A 1 81 ? 13.915 10.851 -8.095 1.00 93.62 81 VAL A CA 1
ATOM 652 C C . VAL A 1 81 ? 13.780 11.151 -9.577 1.00 93.62 81 VAL A C 1
ATOM 654 O O . VAL A 1 81 ? 12.843 10.719 -10.243 1.00 93.62 81 VAL A O 1
ATOM 657 N N . ALA A 1 82 ? 14.751 11.890 -10.111 1.00 93.00 82 ALA A N 1
ATOM 658 C CA . ALA A 1 82 ? 14.913 12.031 -11.550 1.00 93.00 82 ALA A CA 1
ATOM 659 C C . ALA A 1 82 ? 13.686 12.637 -12.279 1.00 93.00 82 ALA A C 1
ATOM 661 O O . ALA A 1 82 ? 13.511 12.375 -13.469 1.00 93.00 82 ALA A O 1
ATOM 662 N N . GLY A 1 83 ? 12.886 13.453 -11.583 1.00 94.12 83 GLY A N 1
ATOM 663 C CA . GLY A 1 83 ? 11.678 14.100 -12.107 1.00 94.12 83 GLY A CA 1
ATOM 664 C C . GLY A 1 83 ? 10.360 13.437 -11.700 1.00 94.12 83 GLY A C 1
ATOM 665 O O . GLY A 1 83 ? 9.323 14.040 -11.941 1.00 94.12 83 GLY A O 1
ATOM 666 N N . ASP A 1 84 ? 10.385 12.263 -11.058 1.00 96.75 84 ASP A N 1
ATOM 667 C CA . ASP A 1 84 ? 9.163 11.600 -10.588 1.00 96.75 84 ASP A CA 1
ATOM 668 C C . ASP A 1 84 ? 8.515 12.388 -9.437 1.00 96.75 84 ASP A C 1
ATOM 670 O O . ASP A 1 84 ? 9.175 12.784 -8.466 1.00 96.75 84 ASP A O 1
ATOM 674 N N . THR A 1 85 ? 7.215 12.653 -9.563 1.00 96.06 85 THR A N 1
ATOM 675 C CA . THR A 1 85 ? 6.428 13.394 -8.570 1.00 96.06 85 THR A CA 1
ATOM 676 C C . THR A 1 85 ? 5.131 12.701 -8.166 1.00 96.06 85 THR A C 1
ATOM 678 O O . THR A 1 85 ? 4.299 13.311 -7.494 1.00 96.06 85 THR A O 1
ATOM 681 N N . LEU A 1 86 ? 4.970 11.426 -8.527 1.00 97.44 86 LEU A N 1
ATOM 682 C CA . LEU A 1 86 ? 3.721 10.694 -8.342 1.00 97.44 86 LEU A CA 1
ATOM 683 C C . LEU A 1 86 ? 3.376 10.449 -6.865 1.00 97.44 86 LEU A C 1
ATOM 685 O O . LEU A 1 86 ? 2.200 10.512 -6.504 1.00 97.44 86 LEU A O 1
ATOM 689 N N . SER A 1 87 ? 4.364 10.273 -5.985 1.00 97.88 87 SER A N 1
ATOM 690 C CA . SER A 1 87 ? 4.142 10.288 -4.531 1.00 97.88 87 SER A CA 1
ATOM 691 C C . SER A 1 87 ? 4.793 11.504 -3.856 1.00 97.88 87 SER A C 1
ATOM 693 O O . SER A 1 87 ? 5.743 12.082 -4.390 1.00 97.88 87 SER A O 1
ATOM 695 N N . PRO A 1 88 ? 4.323 11.915 -2.661 1.00 96.50 88 PRO A N 1
ATOM 696 C CA . PRO A 1 88 ? 4.953 12.976 -1.873 1.00 96.50 88 PRO A CA 1
ATOM 697 C C . PRO A 1 88 ? 6.396 12.655 -1.453 1.00 96.50 88 PRO A C 1
ATOM 699 O O . PRO A 1 88 ? 6.776 11.497 -1.308 1.00 96.50 88 PRO A O 1
ATOM 702 N N . GLN A 1 89 ? 7.195 13.688 -1.154 1.00 94.50 89 GLN A N 1
ATOM 703 C CA . GLN A 1 89 ? 8.618 13.530 -0.792 1.00 94.50 89 GLN A CA 1
ATOM 704 C C . GLN A 1 89 ? 8.838 12.640 0.442 1.00 94.50 89 GLN A C 1
ATOM 706 O O . GLN A 1 89 ? 9.824 11.910 0.508 1.00 94.50 89 GLN A O 1
ATOM 711 N N . TYR A 1 90 ? 7.918 12.679 1.410 1.00 95.31 90 TYR A N 1
ATOM 712 C CA . TYR A 1 90 ? 8.020 11.901 2.647 1.00 95.31 90 TYR A CA 1
ATOM 713 C C . TYR A 1 90 ? 7.822 10.391 2.443 1.00 95.31 90 TYR A C 1
ATOM 715 O O . TYR A 1 90 ? 7.928 9.634 3.405 1.00 95.31 90 TYR A O 1
ATOM 723 N N . VAL A 1 91 ? 7.574 9.927 1.211 1.00 94.12 91 VAL A N 1
ATOM 724 C CA . VAL A 1 91 ? 7.574 8.496 0.876 1.00 94.12 91 VAL A CA 1
ATOM 725 C C . VAL A 1 91 ? 8.881 7.802 1.274 1.00 94.12 91 VAL A C 1
ATOM 727 O O . VAL A 1 91 ? 8.875 6.635 1.666 1.00 94.12 91 VAL A O 1
ATOM 730 N N . GLU A 1 92 ? 9.992 8.545 1.272 1.00 92.19 92 GLU A N 1
ATOM 731 C CA . GLU A 1 92 ? 11.295 8.048 1.710 1.00 92.19 92 GLU A CA 1
ATOM 732 C C . GLU A 1 92 ? 11.277 7.540 3.154 1.00 92.19 92 GLU A C 1
ATOM 734 O O . GLU A 1 92 ? 11.934 6.542 3.434 1.00 92.19 92 GLU A O 1
ATOM 739 N N . HIS A 1 93 ? 10.480 8.138 4.052 1.00 93.00 93 HIS A N 1
ATOM 740 C CA . HIS A 1 93 ? 10.357 7.672 5.440 1.00 93.00 93 HIS A CA 1
ATOM 741 C C . HIS A 1 93 ? 9.839 6.231 5.510 1.00 93.00 93 HIS A C 1
ATOM 743 O O . HIS A 1 93 ? 10.256 5.461 6.374 1.00 93.00 93 HIS A O 1
ATOM 749 N N . ARG A 1 94 ? 8.946 5.850 4.585 1.00 94.75 94 ARG A N 1
ATOM 750 C CA . ARG A 1 94 ? 8.421 4.485 4.511 1.00 94.75 94 ARG A CA 1
ATOM 751 C C . ARG A 1 94 ? 9.427 3.530 3.873 1.00 94.75 94 ARG A C 1
ATOM 753 O O . ARG A 1 94 ? 9.573 2.412 4.351 1.00 94.75 94 ARG A O 1
ATOM 760 N N . ARG A 1 95 ? 10.160 3.972 2.847 1.00 94.38 95 ARG A N 1
ATOM 761 C CA . ARG A 1 95 ? 11.192 3.163 2.173 1.00 94.38 95 ARG A CA 1
ATOM 762 C C . ARG A 1 95 ? 12.341 2.785 3.112 1.00 94.38 95 ARG A C 1
ATOM 764 O O . ARG A 1 95 ? 12.713 1.613 3.176 1.00 94.38 95 ARG A O 1
ATOM 771 N N . VAL A 1 96 ? 12.876 3.752 3.866 1.00 93.69 96 VAL A N 1
ATOM 772 C CA . VAL A 1 96 ? 14.026 3.523 4.767 1.00 93.69 96 VAL A CA 1
ATOM 773 C C . VAL A 1 96 ? 13.714 2.557 5.913 1.00 93.69 96 VAL A C 1
ATOM 775 O O . VAL A 1 96 ? 14.634 1.970 6.470 1.00 93.69 96 VAL A O 1
ATOM 778 N N . LEU A 1 97 ? 12.432 2.322 6.226 1.00 93.56 97 LEU A N 1
ATOM 779 C CA . LEU A 1 97 ? 12.009 1.290 7.180 1.00 93.56 97 LEU A CA 1
ATOM 780 C C . LEU A 1 97 ? 12.369 -0.131 6.712 1.00 93.56 97 LEU A C 1
ATOM 782 O O . LEU A 1 97 ? 12.520 -1.041 7.532 1.00 93.56 97 LEU A O 1
ATOM 786 N N . TYR A 1 98 ? 12.474 -0.336 5.398 1.00 95.31 98 TYR A N 1
ATOM 787 C CA . TYR A 1 98 ? 12.695 -1.648 4.798 1.00 95.31 98 TYR A CA 1
ATOM 788 C C . TYR A 1 98 ? 14.104 -1.823 4.255 1.00 95.31 98 TYR A C 1
ATOM 790 O O . TYR A 1 98 ? 14.679 -2.899 4.405 1.00 95.31 98 TYR A O 1
ATOM 798 N N . TYR A 1 99 ? 14.668 -0.789 3.632 1.00 92.25 99 TYR A N 1
ATOM 799 C CA . TYR A 1 99 ? 16.028 -0.843 3.115 1.00 92.25 99 TYR A CA 1
ATOM 800 C C . TYR A 1 99 ? 16.636 0.553 2.979 1.00 92.25 99 TYR A C 1
ATOM 802 O O . TYR A 1 99 ? 16.024 1.472 2.435 1.00 92.25 99 TYR A O 1
ATOM 810 N N . GLU A 1 100 ? 17.881 0.710 3.424 1.00 84.50 100 GLU A N 1
ATOM 811 C CA . GLU A 1 100 ? 18.635 1.958 3.251 1.00 84.50 100 GLU A CA 1
ATOM 812 C C . GLU A 1 100 ? 19.244 2.060 1.848 1.00 84.50 100 GLU A C 1
ATOM 814 O O . GLU A 1 100 ? 19.221 3.127 1.234 1.00 84.50 100 GLU A O 1
ATOM 819 N N . SER A 1 101 ? 19.729 0.933 1.319 1.00 81.38 101 SER A N 1
ATOM 820 C CA . SER A 1 101 ? 20.381 0.812 0.013 1.00 81.38 101 SER A CA 1
ATOM 821 C C . SER A 1 101 ? 19.813 -0.357 -0.798 1.00 81.38 101 SER A C 1
ATOM 823 O O . SER A 1 101 ? 19.136 -1.240 -0.269 1.00 81.38 101 SER A O 1
ATOM 825 N N . GLY A 1 102 ? 20.049 -0.337 -2.108 1.00 83.62 102 GLY A N 1
ATOM 826 C CA . GLY A 1 102 ? 19.445 -1.257 -3.071 1.00 83.62 102 GLY A CA 1
ATOM 827 C C . GLY A 1 102 ? 18.636 -0.512 -4.129 1.00 83.62 102 GLY A C 1
ATOM 828 O O . GLY A 1 102 ? 18.452 0.701 -4.046 1.00 83.62 102 GLY A O 1
ATOM 829 N N . GLY A 1 103 ? 18.197 -1.247 -5.148 1.00 88.75 103 GLY A N 1
ATOM 830 C CA . GLY A 1 103 ? 17.392 -0.709 -6.241 1.00 88.75 103 GLY A CA 1
ATOM 831 C C . GLY A 1 103 ? 15.917 -1.074 -6.126 1.00 88.75 103 GLY A C 1
ATOM 832 O O . GLY A 1 103 ? 15.539 -2.022 -5.427 1.00 88.75 103 GLY A O 1
ATOM 833 N N . GLU A 1 104 ? 15.109 -0.313 -6.846 1.00 94.81 104 GLU A N 1
ATOM 834 C CA . GLU A 1 104 ? 13.737 -0.640 -7.210 1.00 94.81 104 GLU A CA 1
ATOM 835 C C . GLU A 1 104 ? 13.715 -1.481 -8.515 1.00 94.81 104 GLU A C 1
ATOM 837 O O . GLU A 1 104 ? 14.614 -1.322 -9.349 1.00 94.81 104 GLU A O 1
ATOM 842 N N . PRO A 1 105 ? 12.723 -2.372 -8.719 1.00 97.31 105 PRO A N 1
ATOM 843 C CA . PRO A 1 105 ? 11.558 -2.608 -7.865 1.00 97.31 105 PRO A CA 1
ATOM 844 C C . PRO A 1 105 ? 11.907 -3.331 -6.560 1.00 97.31 105 PRO A C 1
ATOM 846 O O . PRO A 1 105 ? 12.769 -4.209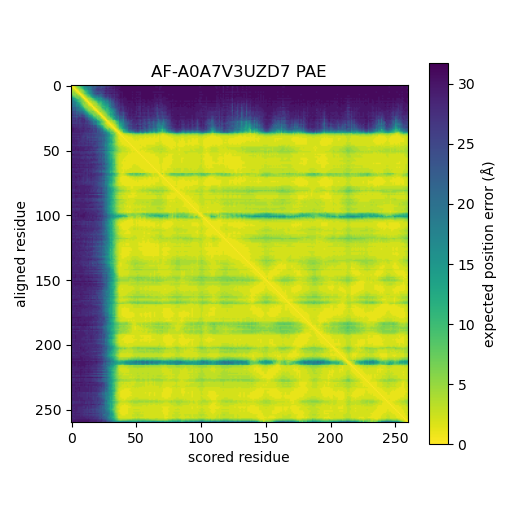 -6.520 1.00 97.31 105 PRO A O 1
ATOM 849 N N . ALA A 1 106 ? 11.214 -2.964 -5.487 1.00 97.88 106 ALA A N 1
ATOM 850 C CA . ALA A 1 106 ? 11.272 -3.652 -4.203 1.00 97.88 106 ALA A CA 1
ATOM 851 C C . ALA A 1 106 ? 9.847 -3.845 -3.684 1.00 97.88 106 ALA A C 1
ATOM 853 O O . ALA A 1 106 ? 9.080 -2.887 -3.631 1.00 97.88 106 ALA A O 1
ATOM 854 N N . VAL A 1 107 ? 9.488 -5.076 -3.321 1.00 98.56 107 VAL A N 1
ATOM 855 C CA . VAL A 1 107 ? 8.128 -5.417 -2.880 1.00 98.56 107 VAL A CA 1
ATOM 856 C C . VAL A 1 107 ? 8.179 -5.978 -1.468 1.00 98.56 107 VAL A C 1
ATOM 858 O O . VAL A 1 107 ? 9.028 -6.811 -1.168 1.00 98.56 107 VAL A O 1
ATOM 861 N N . VAL A 1 108 ? 7.283 -5.537 -0.594 1.00 98.69 108 VAL A N 1
ATOM 862 C CA . VAL A 1 108 ? 7.172 -6.033 0.780 1.00 98.69 108 VAL A CA 1
ATOM 863 C C . VAL A 1 108 ? 5.757 -6.540 1.018 1.00 98.69 108 VAL A C 1
ATOM 865 O O . VAL A 1 108 ? 4.788 -5.826 0.782 1.00 98.69 108 VAL A O 1
ATOM 868 N N . PHE A 1 109 ? 5.643 -7.767 1.521 1.00 98.69 109 PHE A N 1
ATOM 869 C CA . PHE A 1 109 ? 4.364 -8.393 1.859 1.00 98.69 109 PHE A CA 1
ATOM 870 C C . PHE A 1 109 ? 4.159 -8.357 3.373 1.00 98.69 109 PHE A C 1
ATOM 872 O O . PHE A 1 109 ? 5.006 -8.848 4.120 1.00 98.69 109 PHE A O 1
ATOM 879 N N . ASP A 1 110 ? 3.052 -7.764 3.825 1.00 98.25 110 ASP A N 1
ATOM 880 C CA . ASP A 1 110 ? 2.665 -7.638 5.239 1.00 98.25 110 ASP A CA 1
ATOM 881 C C . ASP A 1 110 ? 3.780 -7.118 6.170 1.00 98.25 110 ASP A C 1
ATOM 883 O O . ASP A 1 110 ? 3.899 -7.524 7.331 1.00 98.25 110 ASP A O 1
ATOM 887 N N . GLY A 1 111 ? 4.602 -6.197 5.660 1.00 97.81 111 GLY A N 1
ATOM 888 C CA . GLY A 1 111 ? 5.722 -5.605 6.392 1.00 97.81 111 GLY A CA 1
ATOM 889 C C . GLY A 1 111 ? 6.875 -6.568 6.697 1.00 97.81 111 GLY A C 1
ATOM 890 O O . GLY A 1 111 ? 7.641 -6.330 7.629 1.00 97.81 111 GLY A O 1
ATOM 891 N N . GLY A 1 112 ? 6.982 -7.662 5.939 1.00 97.19 112 GLY A N 1
ATOM 892 C CA . GLY A 1 112 ? 8.107 -8.590 5.989 1.00 97.19 112 GLY A CA 1
ATOM 893 C C . GLY A 1 112 ? 9.387 -8.047 5.345 1.00 97.19 112 GLY A C 1
ATOM 894 O O . GLY A 1 112 ? 9.610 -6.842 5.232 1.00 97.19 112 GLY A O 1
ATOM 895 N N . GLU A 1 113 ? 10.247 -8.968 4.920 1.00 96.50 113 GLU A N 1
ATOM 896 C CA . GLU A 1 113 ? 11.485 -8.627 4.220 1.00 96.50 113 GLU A CA 1
ATOM 897 C C . GLU A 1 113 ? 11.231 -8.143 2.791 1.00 96.50 113 GLU A C 1
ATOM 899 O O . GLU A 1 113 ? 10.207 -8.446 2.171 1.00 96.50 113 GLU A O 1
ATOM 904 N N . VAL A 1 114 ? 12.205 -7.407 2.254 1.00 97.75 114 VAL A N 1
ATOM 905 C CA . VAL A 1 114 ? 12.160 -6.936 0.871 1.00 97.75 114 VAL A CA 1
ATOM 906 C C . VAL A 1 114 ? 12.336 -8.103 -0.091 1.00 97.75 114 VAL A C 1
ATOM 908 O O . VAL A 1 114 ? 13.360 -8.786 -0.092 1.00 97.75 114 VAL A O 1
ATOM 911 N N . VAL A 1 115 ? 11.359 -8.273 -0.972 1.00 97.69 115 VAL A N 1
ATOM 912 C CA . VAL A 1 115 ? 11.347 -9.264 -2.040 1.00 97.69 115 VAL A CA 1
ATOM 913 C C . VAL A 1 115 ? 11.817 -8.613 -3.334 1.00 97.69 115 VAL A C 1
ATOM 915 O O . VAL A 1 115 ? 11.231 -7.645 -3.826 1.00 97.69 115 VAL A O 1
ATOM 918 N N . ARG A 1 116 ? 12.886 -9.179 -3.896 1.00 96.12 116 ARG A N 1
ATOM 919 C CA . ARG A 1 116 ? 13.404 -8.879 -5.232 1.00 96.12 116 ARG A CA 1
ATOM 920 C C . ARG A 1 116 ? 13.595 -10.185 -5.978 1.00 96.12 116 ARG A C 1
ATOM 922 O O . ARG A 1 116 ? 14.004 -11.185 -5.391 1.00 96.12 116 ARG A O 1
ATOM 929 N N . THR A 1 117 ? 13.300 -10.166 -7.262 1.00 96.25 117 THR A N 1
ATOM 930 C CA . THR A 1 117 ? 13.424 -11.325 -8.141 1.00 96.25 117 THR A CA 1
ATOM 931 C C . THR A 1 117 ? 14.672 -11.201 -9.018 1.00 96.25 117 THR A C 1
ATOM 933 O O . THR A 1 117 ? 15.116 -10.084 -9.293 1.00 96.25 117 THR A O 1
ATOM 936 N N . PRO A 1 118 ? 15.258 -12.324 -9.474 1.00 94.25 118 PRO A N 1
ATOM 937 C CA . PRO A 1 118 ? 16.395 -12.294 -10.398 1.00 94.25 118 PRO A CA 1
ATOM 938 C C . PRO A 1 118 ? 16.060 -11.694 -11.771 1.00 94.25 118 PRO A C 1
ATOM 940 O O . PRO A 1 118 ? 16.952 -11.210 -12.461 1.00 94.25 118 PRO A O 1
ATOM 943 N N . GLY A 1 119 ? 14.785 -11.737 -12.158 1.00 95.44 119 GLY A N 1
ATOM 944 C CA . GLY A 1 119 ? 14.286 -11.251 -13.436 1.00 95.44 119 GLY A CA 1
ATOM 945 C C . GLY A 1 119 ? 12.753 -11.187 -13.460 1.00 95.44 119 GLY A C 1
ATOM 946 O O . GLY A 1 119 ? 12.103 -11.814 -12.610 1.00 95.44 119 GLY A O 1
ATOM 947 N N . PRO A 1 120 ? 12.168 -10.434 -14.411 1.00 96.75 120 PRO A N 1
ATOM 948 C CA . PRO A 1 120 ? 10.720 -10.286 -14.571 1.00 96.75 120 PRO A CA 1
ATOM 949 C C . PRO A 1 120 ? 9.935 -11.603 -14.608 1.00 96.75 120 PRO A C 1
ATOM 951 O O . PRO A 1 120 ? 8.841 -11.686 -14.054 1.00 96.75 120 PRO A O 1
ATOM 954 N N . GLU A 1 121 ? 10.501 -12.643 -15.216 1.00 97.81 121 GLU A N 1
ATOM 955 C CA . GLU A 1 121 ? 9.892 -13.962 -15.394 1.00 97.81 121 GLU A CA 1
ATOM 956 C C . GLU A 1 121 ? 9.591 -14.686 -14.071 1.00 97.81 121 GLU A C 1
ATOM 958 O O . GLU A 1 121 ? 8.739 -15.571 -14.032 1.00 97.81 121 GLU A O 1
ATOM 963 N N . TYR A 1 122 ? 10.235 -14.282 -12.970 1.00 98.19 122 TYR A N 1
ATOM 964 C CA . TYR A 1 122 ? 10.016 -14.855 -11.640 1.00 98.19 122 TYR A CA 1
ATOM 965 C C . TYR A 1 122 ? 9.006 -14.070 -10.793 1.00 98.19 122 TYR A C 1
ATOM 967 O O . TYR A 1 122 ? 8.627 -14.551 -9.722 1.00 98.19 122 TYR A O 1
ATOM 975 N N . ASN A 1 123 ? 8.577 -12.875 -11.224 1.00 98.38 123 ASN A N 1
ATOM 976 C CA . ASN A 1 123 ? 7.718 -11.988 -10.428 1.00 98.38 123 ASN A CA 1
ATOM 977 C C . ASN A 1 123 ? 6.415 -12.669 -10.026 1.00 98.38 123 ASN A C 1
ATOM 979 O O . ASN A 1 123 ? 6.092 -12.720 -8.840 1.00 98.38 123 ASN A O 1
ATOM 983 N N . TYR A 1 124 ? 5.691 -13.214 -11.003 1.00 98.62 124 TYR A N 1
ATOM 984 C CA . TYR A 1 124 ? 4.338 -13.715 -10.789 1.00 98.62 124 TYR A CA 1
ATOM 985 C C . TYR A 1 124 ? 4.297 -14.848 -9.762 1.00 98.62 124 TYR A C 1
ATOM 987 O O . TYR A 1 124 ? 3.649 -14.709 -8.726 1.00 98.62 124 TYR A O 1
ATOM 995 N N . GLU A 1 125 ? 5.058 -15.921 -9.985 1.00 98.44 125 GLU A N 1
ATOM 996 C CA . GLU A 1 125 ? 5.078 -17.063 -9.064 1.00 98.44 125 GLU A CA 1
ATOM 997 C C . GLU A 1 125 ? 5.636 -16.683 -7.689 1.00 98.44 125 GLU A C 1
ATOM 999 O O . GLU A 1 125 ? 5.121 -17.121 -6.659 1.00 98.44 125 GLU A O 1
ATOM 1004 N N . THR A 1 126 ? 6.656 -15.820 -7.637 1.00 98.62 126 THR A N 1
ATOM 1005 C CA . THR A 1 126 ? 7.225 -15.378 -6.358 1.00 98.62 126 THR A CA 1
ATOM 1006 C C . THR A 1 126 ? 6.188 -14.602 -5.549 1.00 98.62 126 THR A C 1
ATOM 1008 O O . THR A 1 126 ? 5.881 -14.978 -4.418 1.00 98.62 126 THR A O 1
ATOM 1011 N N . TYR A 1 127 ? 5.605 -13.546 -6.119 1.00 98.69 127 TYR A N 1
ATOM 1012 C CA . TYR A 1 127 ? 4.644 -12.685 -5.425 1.00 98.69 127 TYR A CA 1
ATOM 1013 C C . TYR A 1 127 ? 3.369 -13.447 -5.050 1.00 98.69 127 TYR A C 1
ATOM 1015 O O . TYR A 1 127 ? 2.884 -13.320 -3.923 1.00 98.69 127 TYR A O 1
ATOM 1023 N N . LYS A 1 128 ? 2.874 -14.313 -5.942 1.00 98.44 128 LYS A N 1
ATOM 1024 C CA . LYS A 1 128 ? 1.739 -15.202 -5.671 1.00 98.44 128 LYS A CA 1
ATOM 1025 C C . LYS A 1 128 ? 1.986 -16.088 -4.453 1.00 98.44 128 LYS A C 1
ATOM 1027 O O . LYS A 1 128 ? 1.119 -16.188 -3.585 1.00 98.44 128 LYS A O 1
ATOM 1032 N N . ASN A 1 129 ? 3.170 -16.688 -4.342 1.00 98.19 129 ASN A N 1
ATOM 1033 C CA . ASN A 1 129 ? 3.518 -17.534 -3.202 1.00 98.19 129 ASN A CA 1
ATOM 1034 C C . ASN A 1 129 ? 3.573 -16.752 -1.880 1.00 98.19 129 ASN A C 1
ATOM 1036 O O . ASN A 1 129 ? 3.073 -17.249 -0.867 1.00 98.19 129 ASN A O 1
ATOM 1040 N N . TYR A 1 130 ? 4.094 -15.520 -1.884 1.00 98.19 130 TYR A N 1
ATOM 1041 C CA . TYR A 1 130 ? 4.040 -14.646 -0.705 1.00 98.19 130 TYR A CA 1
ATOM 1042 C C . TYR A 1 130 ? 2.598 -14.318 -0.296 1.00 98.19 130 TYR A C 1
ATOM 1044 O O . TYR A 1 130 ? 2.257 -14.454 0.881 1.00 98.19 130 TYR A O 1
ATOM 1052 N N . ILE A 1 131 ? 1.731 -13.966 -1.252 1.00 97.31 131 ILE A N 1
ATOM 1053 C CA . ILE A 1 131 ? 0.307 -13.692 -0.995 1.00 97.31 131 ILE A CA 1
ATOM 1054 C C . ILE A 1 131 ? -0.383 -14.929 -0.407 1.00 97.31 131 ILE A C 1
ATOM 1056 O O . ILE A 1 131 ? -1.042 -14.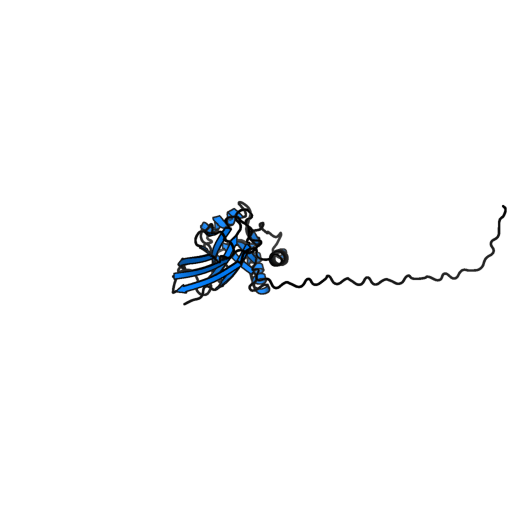845 0.629 1.00 97.31 131 ILE A O 1
ATOM 1060 N N . LEU A 1 132 ? -0.210 -16.100 -1.024 1.00 95.69 132 LEU A N 1
ATOM 1061 C CA . LEU A 1 132 ? -0.811 -17.348 -0.547 1.00 95.69 132 LEU A CA 1
ATOM 1062 C C . LEU A 1 132 ? -0.319 -17.729 0.853 1.00 95.69 132 LEU A C 1
ATOM 1064 O O . LEU A 1 132 ? -1.114 -18.197 1.670 1.00 95.69 132 LEU A O 1
ATOM 1068 N N . GLY A 1 133 ? 0.966 -17.520 1.147 1.00 95.06 133 GLY A N 1
ATOM 1069 C CA . GLY A 1 133 ? 1.532 -17.728 2.478 1.00 95.06 133 GLY A CA 1
ATOM 1070 C C . GLY A 1 133 ? 0.913 -16.795 3.520 1.00 95.06 133 GLY A C 1
ATOM 1071 O O . GLY A 1 133 ? 0.439 -17.257 4.558 1.00 95.06 133 GLY A O 1
ATOM 1072 N N . ALA A 1 134 ? 0.844 -15.498 3.216 1.00 94.62 134 ALA A N 1
ATOM 1073 C CA . ALA A 1 134 ? 0.277 -14.480 4.095 1.00 94.62 134 ALA A CA 1
ATOM 1074 C C . ALA A 1 134 ? -1.217 -14.710 4.390 1.00 94.62 134 ALA A C 1
ATOM 1076 O O . ALA A 1 134 ? -1.651 -14.600 5.538 1.00 94.62 134 ALA A O 1
ATOM 1077 N N . ARG A 1 135 ? -2.003 -15.125 3.387 1.00 92.31 135 ARG A N 1
ATOM 1078 C CA . ARG A 1 135 ? -3.446 -15.408 3.535 1.00 92.31 135 ARG A CA 1
ATOM 1079 C C . ARG A 1 135 ? -3.761 -16.587 4.457 1.00 92.31 135 ARG A C 1
ATOM 1081 O O . ARG A 1 135 ? -4.870 -16.664 4.982 1.00 92.31 135 ARG A O 1
ATOM 1088 N N . ARG A 1 136 ? -2.806 -17.497 4.680 1.00 91.44 136 ARG A N 1
ATOM 1089 C CA . ARG A 1 136 ? -2.959 -18.623 5.624 1.00 91.44 136 ARG A CA 1
ATOM 1090 C C . ARG A 1 136 ? -2.855 -18.185 7.085 1.00 91.44 136 ARG A C 1
ATOM 1092 O O . ARG A 1 136 ? -3.221 -18.948 7.977 1.00 91.44 136 ARG A O 1
ATOM 1099 N N . ILE A 1 137 ? -2.364 -16.974 7.341 1.00 92.19 137 ILE A N 1
ATOM 1100 C CA . ILE A 1 137 ? -2.220 -16.418 8.683 1.00 92.19 137 ILE A CA 1
ATOM 1101 C C . ILE A 1 137 ? -3.504 -15.660 9.031 1.00 92.19 137 ILE A C 1
ATOM 1103 O O . ILE A 1 137 ? -3.921 -14.748 8.316 1.00 92.19 137 ILE A O 1
ATOM 1107 N N . ARG A 1 138 ? -4.143 -16.030 10.147 1.00 93.44 138 ARG A N 1
ATOM 1108 C CA . ARG A 1 138 ? -5.327 -15.311 10.641 1.00 93.44 138 ARG A CA 1
ATOM 1109 C C . ARG A 1 138 ? -4.946 -13.879 11.050 1.00 93.44 138 ARG A C 1
ATOM 1111 O O . ARG A 1 138 ? -3.888 -13.711 11.664 1.00 93.44 138 ARG A O 1
ATOM 1118 N N . PRO A 1 139 ? -5.792 -12.869 10.770 1.00 95.06 139 PRO A N 1
ATOM 1119 C CA . PRO A 1 139 ? -5.549 -11.506 11.231 1.00 95.06 139 PRO A CA 1
ATOM 1120 C C . PRO A 1 139 ? -5.372 -11.449 12.751 1.00 95.06 139 PRO A C 1
ATOM 1122 O O . PRO A 1 139 ? -6.137 -12.060 13.497 1.00 95.06 139 PRO A O 1
ATOM 1125 N N . GLN A 1 140 ? -4.371 -10.696 13.207 1.00 95.88 140 GLN A N 1
ATOM 1126 C CA . GLN A 1 140 ? -4.098 -10.486 14.637 1.00 95.88 140 GLN A CA 1
ATOM 1127 C C . GLN A 1 140 ? -4.693 -9.177 15.159 1.00 95.88 140 GLN A C 1
ATOM 1129 O O . GLN A 1 140 ? -4.436 -8.797 16.294 1.00 95.88 140 GLN A O 1
ATOM 1134 N N . ALA A 1 141 ? -5.467 -8.485 14.337 1.00 96.31 141 ALA A N 1
ATOM 1135 C CA . ALA A 1 141 ? -6.336 -7.376 14.687 1.00 96.31 141 ALA A CA 1
ATOM 1136 C C . ALA A 1 141 ? -7.468 -7.348 13.653 1.00 96.31 141 ALA A C 1
ATOM 1138 O O . ALA A 1 141 ? -7.410 -8.049 12.641 1.00 96.31 141 ALA A O 1
ATOM 1139 N N . GLN A 1 142 ? -8.493 -6.548 13.894 1.00 96.56 142 GLN A N 1
ATOM 1140 C CA . GLN A 1 142 ? -9.568 -6.332 12.938 1.00 96.56 142 GLN A CA 1
ATOM 1141 C C . GLN A 1 142 ? -9.765 -4.839 12.730 1.00 96.56 142 GLN A C 1
ATOM 1143 O O . GLN A 1 142 ? -9.576 -4.047 13.656 1.00 96.56 142 GLN A O 1
ATOM 1148 N N . LEU A 1 143 ? -10.135 -4.462 11.510 1.00 96.94 143 LEU A N 1
ATOM 1149 C CA . LEU A 1 143 ? -10.585 -3.113 11.227 1.00 96.94 143 LEU A CA 1
ATOM 1150 C C . LEU A 1 143 ? -11.609 -3.082 10.094 1.00 96.94 143 LEU A C 1
ATOM 1152 O O . LEU A 1 143 ? -11.651 -3.969 9.246 1.00 96.94 143 LEU A O 1
ATOM 1156 N N . THR A 1 144 ? -12.398 -2.019 10.080 1.00 97.94 144 THR A N 1
ATOM 1157 C CA . THR A 1 144 ? -13.257 -1.603 8.970 1.00 97.94 144 THR A CA 1
ATOM 1158 C C . THR A 1 144 ? -13.026 -0.125 8.721 1.00 97.94 144 THR A C 1
ATOM 1160 O O . THR A 1 144 ? -12.791 0.620 9.676 1.00 97.94 144 THR A O 1
ATOM 1163 N N . ALA A 1 145 ? -13.127 0.318 7.473 1.00 98.19 145 ALA A N 1
ATOM 1164 C CA . ALA A 1 145 ? -12.917 1.715 7.133 1.00 98.19 145 ALA A CA 1
ATOM 1165 C C . ALA A 1 145 ? -13.930 2.205 6.101 1.00 98.19 145 ALA A C 1
ATOM 1167 O O . ALA A 1 145 ? -14.316 1.473 5.191 1.00 98.19 145 ALA A O 1
ATOM 1168 N N . THR A 1 146 ? -14.309 3.471 6.224 1.00 98.50 146 THR A N 1
ATOM 1169 C CA . THR A 1 146 ? -15.051 4.201 5.193 1.00 98.50 146 THR A CA 1
ATOM 1170 C C . THR A 1 146 ? -14.355 5.519 4.914 1.00 98.50 146 THR A C 1
ATOM 1172 O O . THR A 1 146 ? -13.838 6.150 5.839 1.00 98.50 146 THR A O 1
ATOM 1175 N N . ALA A 1 147 ? -14.367 5.943 3.655 1.00 98.31 147 ALA A N 1
ATOM 1176 C CA . ALA A 1 147 ? -13.857 7.236 3.237 1.00 98.31 147 ALA A CA 1
ATOM 1177 C C . ALA A 1 147 ? -14.882 7.944 2.353 1.00 98.31 147 ALA A C 1
ATOM 1179 O O . ALA A 1 147 ? -15.535 7.316 1.514 1.00 98.31 147 ALA A O 1
ATOM 1180 N N . TYR A 1 148 ? -15.008 9.253 2.553 1.00 97.75 148 TYR A N 1
ATOM 1181 C CA . TYR A 1 148 ? -15.883 10.118 1.774 1.00 97.75 148 TYR A CA 1
ATOM 1182 C C . TYR A 1 148 ? -15.167 11.405 1.380 1.00 97.75 148 TYR A C 1
ATOM 1184 O O . TYR A 1 148 ? -14.390 11.945 2.166 1.00 97.75 148 TYR A O 1
ATOM 1192 N N . LEU A 1 149 ? -15.498 11.926 0.203 1.00 97.12 149 LEU A N 1
ATOM 1193 C CA . LEU A 1 149 ? -15.107 13.247 -0.275 1.00 97.12 149 LEU A CA 1
ATOM 1194 C C . LEU A 1 149 ? -16.341 14.122 -0.477 1.00 97.12 149 LEU A C 1
ATOM 1196 O O . LEU A 1 149 ? -17.287 13.721 -1.151 1.00 97.12 149 LEU A O 1
ATOM 1200 N N . ASN A 1 150 ? -16.292 15.337 0.065 1.00 96.00 150 ASN A N 1
ATOM 1201 C CA . ASN A 1 150 ? -17.186 16.433 -0.284 1.00 96.00 150 ASN A CA 1
ATOM 1202 C C . ASN A 1 150 ? -16.358 17.506 -0.999 1.00 96.00 150 ASN A C 1
ATOM 1204 O O . ASN A 1 150 ? -15.537 18.184 -0.375 1.00 96.00 150 ASN A O 1
ATOM 1208 N N . SER A 1 151 ? -16.539 17.627 -2.316 1.00 93.75 151 SER A N 1
ATOM 1209 C CA . SER A 1 151 ? -15.615 18.363 -3.184 1.00 93.75 151 SER A CA 1
ATOM 1210 C C . SER A 1 151 ? -14.177 17.837 -3.012 1.00 93.75 151 SER A C 1
ATOM 1212 O O . SER A 1 151 ? -13.905 16.704 -3.414 1.00 93.75 151 SER A O 1
ATOM 1214 N N . THR A 1 152 ? -13.277 18.603 -2.391 1.00 95.81 152 THR A N 1
ATOM 1215 C CA . THR A 1 152 ? -11.890 18.212 -2.075 1.00 95.81 152 THR A CA 1
ATOM 1216 C C . THR A 1 152 ? -11.669 17.862 -0.601 1.00 95.81 152 THR A C 1
ATOM 1218 O O . THR A 1 152 ? -10.603 17.358 -0.251 1.00 95.81 152 THR A O 1
ATOM 1221 N N . ALA A 1 153 ? -12.648 18.117 0.270 1.00 97.88 153 ALA A N 1
ATOM 1222 C CA . ALA A 1 153 ? -12.544 17.837 1.696 1.00 97.88 153 ALA A CA 1
ATOM 1223 C C . ALA A 1 153 ? -12.903 16.375 1.975 1.00 97.88 153 ALA A C 1
ATOM 1225 O O . ALA A 1 153 ? -14.027 15.935 1.724 1.00 97.88 153 ALA A O 1
ATOM 1226 N N . GLY A 1 154 ? -11.933 15.621 2.480 1.00 97.62 154 GLY A N 1
ATOM 1227 C CA . GLY A 1 154 ? -12.042 14.194 2.733 1.00 97.62 154 GLY A CA 1
ATOM 1228 C C . GLY A 1 154 ? -12.210 13.867 4.213 1.00 97.62 154 GLY A C 1
ATOM 1229 O O . GLY A 1 154 ? -11.582 14.488 5.071 1.00 97.62 154 GLY A O 1
ATOM 1230 N N . ARG A 1 155 ? -13.028 12.856 4.511 1.00 98.25 155 ARG A N 1
ATOM 1231 C CA . ARG A 1 155 ? -13.192 12.287 5.852 1.00 98.25 155 ARG A CA 1
ATOM 1232 C C . ARG A 1 155 ? -13.072 10.774 5.804 1.00 98.25 155 ARG A C 1
ATOM 1234 O O . ARG A 1 155 ? -13.703 10.123 4.974 1.00 98.25 155 ARG A O 1
ATOM 1241 N N . ILE A 1 156 ? -12.289 10.234 6.725 1.00 98.62 156 ILE A N 1
ATOM 1242 C CA . ILE A 1 156 ? -12.066 8.809 6.926 1.00 98.62 156 ILE A CA 1
ATOM 1243 C C . ILE A 1 156 ? -12.549 8.450 8.329 1.00 98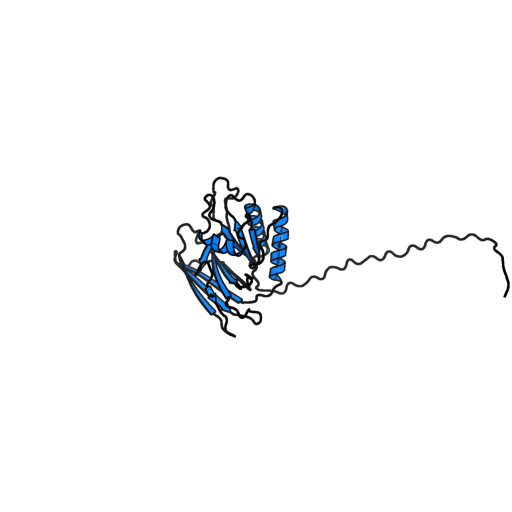.62 156 ILE A C 1
ATOM 1245 O O . ILE A 1 156 ? -12.211 9.132 9.297 1.00 98.62 156 ILE A O 1
ATOM 1249 N N . THR A 1 157 ? -13.289 7.353 8.434 1.00 98.62 157 THR A N 1
ATOM 1250 C CA . THR A 1 157 ? -13.675 6.743 9.709 1.00 98.62 157 THR A CA 1
ATOM 1251 C C . THR A 1 157 ? -13.181 5.307 9.717 1.00 98.62 157 THR A C 1
ATOM 1253 O O . THR A 1 157 ? -13.527 4.530 8.824 1.00 98.62 157 THR A O 1
ATOM 1256 N N . ILE A 1 158 ? -12.367 4.962 10.712 1.00 98.69 158 ILE A N 1
ATOM 1257 C CA . ILE A 1 158 ? -11.827 3.618 10.924 1.00 98.69 158 ILE A CA 1
ATOM 1258 C C . ILE A 1 158 ? -12.331 3.106 12.267 1.00 98.69 158 ILE A C 1
ATOM 1260 O O . ILE A 1 158 ? -12.136 3.758 13.292 1.00 98.69 158 ILE A O 1
ATOM 1264 N N . HIS A 1 159 ? -12.920 1.916 12.264 1.00 98.31 159 HIS A N 1
ATOM 1265 C CA . HIS A 1 159 ? -13.201 1.156 13.478 1.00 98.31 159 HIS A CA 1
ATOM 1266 C C . HIS A 1 159 ? -12.201 0.012 13.568 1.00 98.31 159 HIS A C 1
ATOM 1268 O O . HIS A 1 159 ? -12.050 -0.727 12.599 1.00 98.31 159 HIS A O 1
ATOM 1274 N N . ALA A 1 160 ? -11.514 -0.130 14.697 1.00 97.75 160 ALA A N 1
ATOM 1275 C CA . ALA A 1 160 ? -10.488 -1.146 14.892 1.00 97.75 160 ALA A CA 1
ATOM 1276 C C . ALA A 1 160 ? -10.612 -1.805 16.267 1.00 97.75 160 ALA A C 1
ATOM 1278 O O . ALA A 1 160 ? -10.894 -1.130 17.255 1.00 97.75 160 ALA A O 1
ATOM 1279 N N . TRP A 1 161 ? -10.363 -3.110 16.349 1.00 96.94 161 TRP A N 1
ATOM 1280 C CA . TRP A 1 161 ? -10.386 -3.847 17.612 1.00 96.94 161 TRP A CA 1
ATOM 1281 C C . TRP A 1 161 ? -9.358 -4.979 17.638 1.00 96.94 161 TRP A C 1
ATOM 1283 O O . TRP A 1 161 ? -8.960 -5.532 16.607 1.00 96.94 161 TRP A O 1
ATOM 1293 N N . GLY A 1 162 ? -8.919 -5.309 18.851 1.00 95.50 162 GLY A N 1
ATOM 1294 C CA . GLY A 1 162 ? -8.034 -6.437 19.109 1.00 95.50 162 GLY A CA 1
ATOM 1295 C C . GLY A 1 162 ? -8.782 -7.773 19.124 1.00 95.50 162 GLY A C 1
ATOM 1296 O O . GLY A 1 162 ? -9.990 -7.842 19.340 1.00 95.50 162 GLY A O 1
ATOM 1297 N N . VAL A 1 163 ? -8.027 -8.844 18.927 1.00 94.06 163 VAL A N 1
ATOM 1298 C CA . VAL A 1 163 ? -8.410 -10.248 19.105 1.00 94.06 163 VAL A CA 1
ATOM 1299 C C . VAL A 1 163 ? -7.430 -10.903 20.085 1.00 94.06 163 VAL A C 1
ATOM 1301 O O . VAL A 1 163 ? -6.427 -10.299 20.461 1.00 94.06 163 VAL A O 1
ATOM 1304 N N . ASP A 1 164 ? -7.666 -12.154 20.480 1.00 92.94 164 ASP A N 1
ATOM 1305 C CA . ASP A 1 164 ? -6.835 -12.831 21.493 1.00 92.94 164 ASP A CA 1
ATOM 1306 C C . ASP A 1 164 ? -5.340 -12.891 21.135 1.00 92.94 164 ASP A C 1
ATOM 1308 O O . ASP A 1 164 ? -4.481 -12.852 22.012 1.00 92.94 164 ASP A O 1
ATOM 1312 N N . SER A 1 165 ? -5.013 -12.954 19.841 1.00 94.06 165 SER A N 1
ATOM 1313 C CA . SER A 1 165 ? -3.635 -12.985 19.339 1.00 94.06 165 SER A CA 1
ATOM 1314 C C . SER A 1 165 ? -3.025 -11.602 19.077 1.00 94.06 165 SER A C 1
ATOM 1316 O O . SER A 1 165 ? -1.967 -11.526 18.446 1.00 94.06 165 SER A O 1
ATOM 1318 N N . THR A 1 166 ? -3.688 -10.509 19.463 1.00 95.69 166 THR A N 1
ATOM 1319 C CA . THR A 1 166 ? -3.154 -9.154 19.280 1.00 95.69 166 THR A CA 1
ATOM 1320 C C . THR A 1 166 ? -1.963 -8.908 20.213 1.00 95.69 166 THR A C 1
ATOM 1322 O O . THR A 1 166 ? -2.078 -9.158 21.414 1.00 95.69 166 THR A O 1
ATOM 1325 N N . PRO A 1 167 ? -0.821 -8.402 19.706 1.00 94.56 167 PRO A N 1
ATOM 1326 C CA . PRO A 1 167 ? 0.313 -8.036 20.550 1.00 94.56 167 PRO A CA 1
ATOM 1327 C C . PRO A 1 167 ? -0.060 -6.986 21.606 1.00 94.56 167 PRO A C 1
ATOM 1329 O O . PRO A 1 167 ? -0.825 -6.066 21.332 1.00 94.56 167 PRO A O 1
ATOM 1332 N N . SER A 1 168 ? 0.530 -7.084 22.799 1.00 92.44 168 SER A N 1
ATOM 1333 C CA . SER A 1 168 ? 0.272 -6.164 23.920 1.00 92.44 168 SER A CA 1
ATOM 1334 C C . SER A 1 168 ? 1.026 -4.828 23.834 1.00 92.44 168 SER A C 1
ATOM 1336 O O . SER A 1 168 ? 0.974 -4.028 24.768 1.00 92.44 168 SER A O 1
ATOM 1338 N N . GLU A 1 169 ? 1.778 -4.593 22.759 1.00 94.31 169 GLU A N 1
ATOM 1339 C CA . GLU A 1 169 ? 2.521 -3.348 22.548 1.00 94.31 169 GLU A CA 1
ATOM 1340 C C . GLU A 1 169 ? 1.645 -2.225 21.967 1.00 94.31 169 GLU A C 1
ATOM 1342 O O . GLU A 1 169 ? 0.502 -2.436 21.565 1.00 94.31 169 GLU A O 1
ATOM 1347 N N . THR A 1 170 ? 2.189 -1.004 21.913 1.00 97.00 170 THR A N 1
ATOM 1348 C CA . THR A 1 170 ? 1.580 0.072 21.119 1.00 97.00 170 THR A CA 1
ATOM 1349 C C . THR A 1 170 ? 1.716 -0.266 19.637 1.00 97.00 170 THR A C 1
ATOM 1351 O O . THR A 1 170 ? 2.831 -0.411 19.141 1.00 97.00 170 THR A O 1
ATOM 1354 N N . LEU A 1 171 ? 0.594 -0.348 18.932 1.00 97.81 171 LEU A N 1
ATOM 1355 C CA . LEU A 1 171 ? 0.548 -0.589 17.493 1.00 97.81 171 LEU A CA 1
ATOM 1356 C C . LEU A 1 171 ? 0.462 0.739 16.735 1.00 97.81 171 LEU A C 1
ATOM 1358 O O . LEU A 1 171 ? 0.195 1.783 17.329 1.00 97.81 171 LEU A O 1
ATOM 1362 N N . GLN A 1 172 ? 0.663 0.700 15.421 1.00 98.06 172 GLN A N 1
ATOM 1363 C CA . GLN A 1 172 ? 0.516 1.859 14.543 1.00 98.06 172 GLN A CA 1
ATOM 1364 C C . GLN A 1 172 ? -0.628 1.630 13.562 1.00 98.06 172 GLN A C 1
ATOM 1366 O O . GLN A 1 172 ? -0.639 0.631 12.844 1.00 98.06 172 GLN A O 1
ATOM 1371 N N . LEU A 1 173 ? -1.585 2.553 13.534 1.00 98.56 173 LEU A N 1
ATOM 1372 C CA . LEU A 1 173 ? -2.644 2.603 12.534 1.00 98.56 173 LEU A CA 1
ATOM 1373 C C . LEU A 1 173 ? -2.236 3.554 11.412 1.00 98.56 173 LEU A C 1
ATOM 1375 O O . LEU A 1 173 ? -1.963 4.728 11.657 1.00 98.56 173 LEU A O 1
ATOM 1379 N N . PHE A 1 174 ? -2.265 3.064 10.182 1.00 98.62 174 PHE A N 1
ATOM 1380 C CA . PHE A 1 174 ? -2.037 3.860 8.985 1.00 98.62 174 PHE A CA 1
ATOM 1381 C C . PHE A 1 174 ? -3.324 3.958 8.175 1.00 98.62 174 PHE A C 1
ATOM 1383 O O . PHE A 1 174 ? -4.060 2.980 8.052 1.00 98.62 174 PHE A O 1
ATOM 1390 N N . ALA A 1 175 ? -3.564 5.131 7.597 1.00 98.69 175 ALA A N 1
ATOM 1391 C CA . ALA A 1 175 ? -4.566 5.358 6.568 1.00 98.69 175 ALA A CA 1
ATOM 1392 C C . ALA A 1 175 ? -3.865 5.961 5.349 1.00 98.69 175 ALA A C 1
ATOM 1394 O O . ALA A 1 175 ? -3.267 7.029 5.446 1.00 98.69 175 ALA A O 1
ATOM 1395 N N . VAL A 1 176 ? -3.896 5.275 4.214 1.00 98.81 176 VAL A N 1
ATOM 1396 C CA . VAL A 1 176 ? -3.177 5.670 3.003 1.00 98.81 176 VAL A CA 1
ATOM 1397 C C . VAL A 1 176 ? -4.175 5.947 1.893 1.00 98.81 176 VAL A C 1
ATOM 1399 O O . VAL A 1 176 ? -4.972 5.079 1.545 1.00 98.81 176 VAL A O 1
ATOM 1402 N N . ILE A 1 177 ? -4.124 7.154 1.335 1.00 98.81 177 ILE A N 1
ATOM 1403 C CA . ILE A 1 177 ? -4.839 7.475 0.102 1.00 98.81 177 ILE A CA 1
ATOM 1404 C C . ILE A 1 177 ? -3.971 7.034 -1.069 1.00 98.81 177 ILE A C 1
ATOM 1406 O O . ILE A 1 177 ? -2.803 7.422 -1.160 1.00 98.81 177 ILE A O 1
ATOM 1410 N N . THR A 1 178 ? -4.558 6.237 -1.950 1.00 98.81 178 THR A N 1
ATOM 1411 C CA . THR A 1 178 ? -3.960 5.785 -3.209 1.00 98.81 178 THR A CA 1
ATOM 1412 C C . THR A 1 178 ? -4.793 6.270 -4.387 1.00 98.81 178 THR A C 1
ATOM 1414 O O . THR A 1 178 ? -5.977 6.560 -4.219 1.00 98.81 178 THR A O 1
ATOM 1417 N N . GLU A 1 179 ? -4.179 6.389 -5.559 1.00 98.81 179 GLU A N 1
ATOM 1418 C CA . GLU A 1 179 ? -4.856 6.778 -6.796 1.00 98.81 179 GLU A CA 1
ATOM 1419 C C . GLU A 1 179 ? -4.539 5.794 -7.921 1.00 98.81 179 GLU A C 1
ATOM 1421 O O . GLU A 1 179 ? -3.372 5.483 -8.174 1.00 98.81 179 GLU A O 1
ATOM 1426 N N . ASP A 1 180 ? -5.592 5.342 -8.599 1.00 98.44 180 ASP A N 1
ATOM 1427 C CA . ASP A 1 180 ? -5.500 4.469 -9.765 1.00 98.44 180 ASP A CA 1
ATOM 1428 C C . ASP A 1 180 ? -5.528 5.247 -11.090 1.00 98.44 180 ASP A C 1
ATOM 1430 O O . ASP A 1 180 ? -5.988 6.390 -11.170 1.00 98.44 180 ASP A O 1
ATOM 1434 N N . HIS A 1 181 ? -5.094 4.593 -12.170 1.00 97.69 181 HIS A N 1
ATOM 1435 C CA . HIS A 1 181 ? -5.195 5.093 -13.544 1.00 97.69 181 HIS A CA 1
ATOM 1436 C C . HIS A 1 181 ? -4.595 6.492 -13.770 1.00 97.69 181 HIS A C 1
ATOM 1438 O O . HIS A 1 181 ? -5.085 7.255 -14.612 1.00 97.69 181 HIS A O 1
ATOM 1444 N N . ILE A 1 182 ? -3.518 6.838 -13.062 1.00 98.31 182 ILE A N 1
ATOM 1445 C CA . ILE A 1 182 ? -2.794 8.083 -13.323 1.00 98.31 182 ILE A CA 1
ATOM 1446 C C . ILE A 1 182 ? -2.139 7.970 -14.691 1.00 98.31 182 ILE A C 1
ATOM 1448 O O . ILE A 1 182 ? -1.349 7.058 -14.924 1.00 98.31 182 ILE A O 1
ATOM 1452 N N . ARG A 1 183 ? -2.449 8.908 -15.587 1.00 96.62 183 ARG A N 1
ATOM 1453 C CA . ARG A 1 183 ? -1.862 8.979 -16.928 1.00 96.62 183 ARG A CA 1
ATOM 1454 C C . ARG A 1 183 ? -0.832 10.091 -16.974 1.00 96.62 183 ARG A C 1
ATOM 1456 O O . ARG A 1 183 ? -1.181 11.261 -17.101 1.00 96.62 183 ARG A O 1
ATOM 1463 N N . GLU A 1 184 ? 0.430 9.715 -16.880 1.00 93.75 184 GLU A N 1
ATOM 1464 C CA . GLU A 1 184 ? 1.563 10.631 -16.921 1.00 93.75 184 GLU A CA 1
ATOM 1465 C C . GLU A 1 184 ? 2.728 9.923 -17.600 1.00 93.75 184 GLU A C 1
ATOM 1467 O O . GLU A 1 184 ? 2.918 8.732 -17.401 1.00 93.75 184 GLU A O 1
ATOM 1472 N N . HIS A 1 185 ? 3.524 10.629 -18.395 1.00 93.56 185 HIS A N 1
ATOM 1473 C CA . HIS A 1 185 ? 4.697 10.037 -19.023 1.0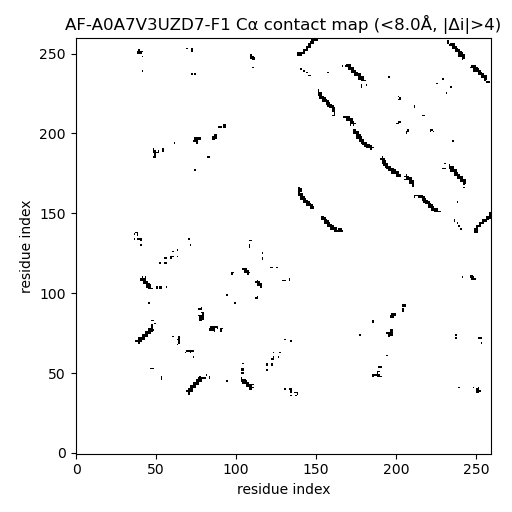0 93.56 185 HIS A CA 1
ATOM 1474 C C . HIS A 1 185 ? 5.911 10.932 -18.816 1.00 93.56 185 HIS A C 1
ATOM 1476 O O . HIS A 1 185 ? 6.015 12.016 -19.394 1.00 93.56 185 HIS A O 1
ATOM 1482 N N . LEU A 1 186 ? 6.841 10.460 -17.990 1.00 94.81 186 LEU A N 1
ATOM 1483 C CA . LEU A 1 186 ? 8.135 11.097 -17.807 1.00 94.81 186 LEU A CA 1
ATOM 1484 C C . LEU A 1 186 ? 9.087 10.633 -18.915 1.00 94.81 186 LEU A C 1
ATOM 1486 O O . LEU A 1 186 ? 9.216 9.438 -19.159 1.00 94.81 186 LEU A O 1
ATOM 1490 N N . SER A 1 187 ? 9.791 11.560 -19.567 1.00 95.44 187 SER A N 1
ATOM 1491 C CA . SER A 1 187 ? 10.719 11.220 -20.656 1.00 95.44 187 SER A CA 1
ATOM 1492 C C . SER A 1 187 ? 11.736 10.148 -20.238 1.00 95.44 187 SER A C 1
ATOM 1494 O O . SER A 1 187 ? 12.468 10.319 -19.260 1.00 95.44 187 SER A O 1
ATOM 1496 N N . GLY A 1 188 ? 11.780 9.039 -20.981 1.00 92.31 188 GLY A N 1
ATOM 1497 C CA . GLY A 1 188 ? 12.626 7.878 -20.689 1.00 92.31 188 GLY A CA 1
ATOM 1498 C C . GLY A 1 188 ? 12.004 6.844 -19.743 1.00 92.31 188 GLY A C 1
ATOM 1499 O O . GLY A 1 188 ? 12.640 5.826 -19.480 1.00 92.31 188 GLY A O 1
ATOM 1500 N N . ALA A 1 189 ? 10.790 7.073 -19.238 1.00 94.94 189 ALA A N 1
ATOM 1501 C CA . ALA A 1 189 ? 9.960 6.016 -18.671 1.00 94.94 189 ALA A CA 1
ATOM 1502 C C . ALA A 1 189 ? 9.440 5.111 -19.793 1.00 94.94 189 ALA A C 1
ATOM 1504 O O . ALA A 1 189 ? 9.204 5.567 -20.910 1.00 94.94 189 ALA A O 1
ATOM 1505 N N . THR A 1 190 ? 9.257 3.828 -19.505 1.00 94.44 190 THR A N 1
ATOM 1506 C CA . THR A 1 190 ? 8.620 2.887 -20.440 1.00 94.44 190 THR A CA 1
ATOM 1507 C C . THR A 1 190 ? 7.107 2.834 -20.248 1.00 94.44 190 THR A C 1
ATOM 1509 O O . THR A 1 190 ? 6.383 2.600 -21.211 1.00 94.44 190 THR A O 1
ATOM 1512 N N . ASP A 1 191 ? 6.638 3.113 -19.030 1.00 94.69 191 ASP A N 1
ATOM 1513 C CA . ASP A 1 191 ? 5.216 3.168 -18.698 1.00 94.69 191 ASP A CA 1
ATOM 1514 C C . ASP A 1 191 ? 4.658 4.588 -18.797 1.00 94.69 191 ASP A C 1
ATOM 1516 O O . ASP A 1 191 ? 5.380 5.588 -18.880 1.00 94.69 191 ASP A O 1
ATOM 1520 N N . SER A 1 192 ? 3.329 4.662 -18.807 1.00 95.81 192 SER A N 1
ATOM 1521 C CA . SER A 1 192 ? 2.584 5.925 -18.768 1.00 95.81 192 SER A CA 1
ATOM 1522 C C . SER A 1 192 ? 1.281 5.860 -17.968 1.00 95.81 192 SER A C 1
ATOM 1524 O O . SER A 1 192 ? 0.523 6.830 -17.930 1.00 95.81 192 SER A O 1
ATOM 1526 N N . VAL A 1 193 ? 0.994 4.706 -17.362 1.00 97.44 193 VAL A N 1
ATOM 1527 C CA . VAL A 1 193 ? -0.201 4.468 -16.557 1.00 97.44 193 VAL A CA 1
ATOM 1528 C C . VAL A 1 193 ? 0.244 3.849 -15.245 1.00 97.44 193 VAL A C 1
ATOM 1530 O O . VAL A 1 193 ? 0.960 2.851 -15.263 1.00 97.44 193 VAL A O 1
ATOM 1533 N N . TYR A 1 194 ? -0.169 4.444 -14.131 1.00 98.31 194 TYR A N 1
ATOM 1534 C CA . TYR A 1 194 ? 0.223 4.012 -12.793 1.00 98.31 194 TYR A CA 1
ATOM 1535 C C . TYR A 1 194 ? -1.016 3.794 -11.924 1.00 98.31 194 TYR A C 1
ATOM 1537 O O . TYR A 1 194 ? -1.926 4.629 -11.926 1.00 98.31 194 TYR A O 1
ATOM 1545 N N . ASN A 1 195 ? -1.029 2.680 -11.192 1.00 98.44 195 ASN A N 1
ATOM 1546 C CA . ASN A 1 195 ? -2.091 2.291 -10.265 1.00 98.44 195 ASN A CA 1
ATOM 1547 C C . ASN A 1 195 ? -1.581 2.258 -8.825 1.00 98.44 195 ASN A C 1
ATOM 1549 O O . ASN A 1 195 ? -0.370 2.233 -8.589 1.00 98.44 195 ASN A O 1
ATOM 1553 N N . ASP A 1 196 ? -2.515 2.259 -7.874 1.00 98.62 196 ASP A N 1
ATOM 1554 C CA . ASP A 1 196 ? -2.274 2.152 -6.437 1.00 98.62 196 ASP A CA 1
ATOM 1555 C C . ASP A 1 196 ? -1.254 3.180 -5.900 1.00 98.62 196 ASP A C 1
ATOM 1557 O O . ASP A 1 196 ? -0.630 2.981 -4.854 1.00 98.62 196 ASP A O 1
ATOM 1561 N N . VAL A 1 197 ? -1.063 4.305 -6.598 1.00 98.81 197 VAL A N 1
ATOM 1562 C CA . VAL A 1 197 ? -0.005 5.274 -6.290 1.00 98.81 197 VAL A CA 1
ATOM 1563 C C . VAL A 1 197 ? -0.310 5.965 -4.977 1.00 98.81 197 VAL A C 1
ATOM 1565 O O . VAL A 1 197 ? -1.349 6.607 -4.832 1.00 98.81 197 VAL A O 1
ATOM 1568 N N . MET A 1 198 ? 0.620 5.903 -4.027 1.00 98.69 198 MET A N 1
ATOM 1569 C CA . MET A 1 198 ? 0.475 6.579 -2.745 1.00 98.69 198 MET A CA 1
ATOM 1570 C C . MET A 1 198 ? 0.425 8.093 -2.937 1.00 98.69 198 MET A C 1
ATOM 1572 O O . MET A 1 198 ? 1.389 8.710 -3.398 1.00 98.69 198 MET A O 1
ATOM 1576 N N . ARG A 1 199 ? -0.692 8.691 -2.521 1.00 98.44 199 ARG A N 1
ATOM 1577 C CA . ARG A 1 199 ? -0.937 10.133 -2.545 1.00 98.44 199 ARG A CA 1
ATOM 1578 C C . ARG A 1 199 ? -0.825 10.780 -1.172 1.00 98.44 199 ARG A C 1
ATOM 1580 O O . ARG A 1 199 ? -0.346 11.909 -1.078 1.00 98.44 199 ARG A O 1
ATOM 1587 N N . ALA A 1 200 ? -1.235 10.080 -0.114 1.00 98.25 200 ALA A N 1
ATOM 1588 C CA . ALA A 1 200 ? -1.054 10.546 1.257 1.00 98.25 200 ALA A CA 1
ATOM 1589 C C . ALA A 1 200 ? -0.959 9.403 2.270 1.00 98.25 200 ALA A C 1
ATOM 1591 O O . ALA A 1 200 ? -1.662 8.408 2.131 1.00 98.25 200 ALA A O 1
ATOM 1592 N N . ILE A 1 201 ? -0.156 9.587 3.323 1.00 98.19 201 ILE A N 1
ATOM 1593 C CA . ILE A 1 201 ? -0.172 8.756 4.538 1.00 98.19 201 ILE A CA 1
ATOM 1594 C C . ILE A 1 201 ? -0.704 9.616 5.685 1.00 98.19 201 ILE A C 1
ATOM 1596 O O . ILE A 1 201 ? -0.189 10.707 5.931 1.00 98.19 201 ILE A O 1
ATOM 1600 N N . LEU A 1 202 ? -1.734 9.127 6.367 1.00 97.75 202 LEU A N 1
ATOM 1601 C CA . LEU A 1 202 ? -2.521 9.865 7.344 1.00 97.75 202 LEU A CA 1
ATOM 1602 C C . LEU A 1 202 ? -2.642 9.100 8.679 1.00 97.75 202 LEU A C 1
ATOM 1604 O O . LEU A 1 202 ? -2.616 7.864 8.690 1.00 97.75 202 LEU A O 1
ATOM 1608 N N . PRO A 1 203 ? -2.838 9.818 9.803 1.00 93.38 203 PRO A N 1
ATOM 1609 C CA . PRO A 1 203 ? -2.777 11.284 9.912 1.00 93.38 203 PRO A CA 1
ATOM 1610 C C . PRO A 1 203 ? -1.340 11.823 9.805 1.00 93.38 203 PRO A C 1
ATOM 1612 O O . PRO A 1 203 ? -1.144 12.984 9.466 1.00 93.38 203 PRO A O 1
ATOM 1615 N N . GLU A 1 204 ? -0.345 10.967 10.040 1.00 92.44 204 GLU A N 1
ATOM 1616 C CA . GLU A 1 204 ? 1.078 11.284 9.965 1.00 92.44 204 GLU A CA 1
ATOM 1617 C C . GLU A 1 204 ? 1.820 10.190 9.193 1.00 92.44 204 GLU A C 1
ATOM 1619 O O . GLU A 1 204 ? 1.403 9.030 9.186 1.00 92.44 204 GLU A O 1
ATOM 1624 N N . SER A 1 205 ? 2.965 10.531 8.592 1.00 92.50 205 SER A N 1
ATOM 1625 C CA . SER A 1 205 ? 3.765 9.573 7.807 1.00 92.50 205 SER A CA 1
ATOM 1626 C C . SER A 1 205 ? 4.276 8.366 8.611 1.00 92.50 205 SER A C 1
ATOM 1628 O O . SER A 1 205 ? 4.593 7.332 8.028 1.00 92.50 205 SER A O 1
ATOM 1630 N N . THR A 1 206 ? 4.321 8.474 9.941 1.00 92.88 206 THR A N 1
ATOM 1631 C CA . THR A 1 206 ? 4.729 7.415 10.878 1.00 92.88 206 THR A CA 1
ATOM 1632 C C . THR A 1 206 ? 3.563 6.592 11.430 1.00 92.88 206 THR A C 1
ATOM 1634 O O . THR A 1 206 ? 3.796 5.660 12.198 1.00 92.88 206 THR A O 1
ATOM 1637 N N . GLY A 1 207 ? 2.327 6.906 11.031 1.00 95.12 207 GLY A N 1
ATOM 1638 C CA . GLY A 1 207 ? 1.114 6.283 11.555 1.00 95.12 207 GLY A CA 1
ATOM 1639 C C . GLY A 1 207 ? 0.657 6.888 12.884 1.00 95.12 207 GLY A C 1
ATOM 1640 O O . GLY A 1 207 ? 1.353 7.691 13.506 1.00 95.12 207 GLY A O 1
ATOM 1641 N N . LYS A 1 208 ? -0.557 6.520 13.299 1.00 97.62 208 LYS A N 1
ATOM 1642 C CA . LYS A 1 208 ? -1.154 6.901 14.581 1.00 97.62 208 LYS A CA 1
ATOM 1643 C C . LYS A 1 208 ? -0.930 5.791 15.613 1.00 97.62 208 LYS A C 1
ATOM 1645 O O . LYS A 1 208 ? -1.437 4.685 15.404 1.00 97.62 208 LYS A O 1
ATOM 1650 N N . PRO A 1 209 ? -0.292 6.077 16.760 1.00 97.81 209 PRO A N 1
ATOM 1651 C CA . PRO A 1 209 ? -0.177 5.108 17.840 1.00 97.81 209 PRO A CA 1
ATOM 1652 C C . PRO A 1 209 ? -1.558 4.715 18.377 1.00 97.81 209 PRO A C 1
ATOM 1654 O O . PRO A 1 209 ? -2.370 5.580 18.711 1.00 97.81 209 PRO A O 1
ATOM 1657 N N . ILE A 1 210 ? -1.817 3.415 18.493 1.00 97.00 210 ILE A N 1
ATOM 1658 C CA . ILE A 1 210 ? -3.053 2.863 19.058 1.00 97.00 210 ILE A CA 1
ATOM 1659 C C . ILE A 1 210 ? -2.751 1.738 20.053 1.00 97.00 210 ILE A C 1
ATOM 1661 O O . ILE A 1 210 ? -1.722 1.061 19.979 1.00 97.00 210 ILE A O 1
ATOM 1665 N N . ARG A 1 211 ? -3.670 1.522 20.996 1.00 94.00 211 ARG A N 1
ATOM 1666 C CA . ARG A 1 211 ? -3.667 0.387 21.925 1.00 94.00 211 ARG A CA 1
ATOM 1667 C C . ARG A 1 211 ? -5.085 -0.116 22.098 1.00 94.00 211 ARG A C 1
ATOM 1669 O O . ARG A 1 211 ? -5.981 0.684 22.334 1.00 94.00 211 ARG A O 1
ATOM 1676 N N . PHE A 1 212 ? -5.270 -1.426 22.027 1.00 91.88 212 PHE A N 1
ATOM 1677 C CA . PHE A 1 212 ? -6.567 -2.033 22.291 1.00 91.88 212 PHE A CA 1
ATOM 1678 C C . PHE A 1 212 ? -6.699 -2.362 23.772 1.00 91.88 212 PHE A C 1
ATOM 1680 O O . PHE A 1 212 ? -5.846 -3.047 24.341 1.00 91.88 212 PHE A O 1
ATOM 1687 N N . SER A 1 213 ? -7.779 -1.894 24.391 1.00 85.25 213 SER A N 1
ATOM 1688 C CA . SER A 1 213 ? -8.241 -2.453 25.655 1.00 85.25 213 SER A CA 1
ATOM 1689 C C . SER A 1 213 ? -9.151 -3.661 25.379 1.00 85.25 213 SER A C 1
ATOM 1691 O O . SER A 1 213 ? -9.597 -3.889 24.249 1.00 85.25 213 SER A O 1
ATOM 1693 N N . ARG A 1 214 ? -9.380 -4.512 26.387 1.00 78.75 214 ARG A N 1
ATOM 1694 C CA . ARG A 1 214 ? -10.210 -5.713 26.205 1.00 78.75 214 ARG A CA 1
ATOM 1695 C C . ARG A 1 214 ? -11.645 -5.318 25.856 1.00 78.75 214 ARG A C 1
ATOM 1697 O O . ARG A 1 214 ? -12.256 -4.549 26.587 1.00 78.75 214 ARG A O 1
ATOM 1704 N N . ALA A 1 215 ? -12.181 -5.936 24.802 1.00 78.06 215 ALA A N 1
ATOM 1705 C CA . ALA A 1 215 ? -13.556 -5.763 24.328 1.00 78.06 215 ALA A CA 1
ATOM 1706 C C . ALA A 1 215 ? -13.930 -4.332 23.879 1.00 78.06 215 ALA A C 1
ATOM 1708 O O . ALA A 1 215 ? -15.112 -4.010 23.786 1.00 78.06 215 ALA A O 1
ATOM 1709 N N . GLU A 1 216 ? -12.946 -3.488 23.555 1.00 88.38 216 GLU A N 1
ATOM 1710 C CA . GLU A 1 216 ? -13.177 -2.146 23.017 1.00 88.38 216 GLU A CA 1
ATOM 1711 C C . GLU A 1 216 ? -12.988 -2.107 21.495 1.00 88.38 216 GLU A C 1
ATOM 1713 O O . GLU A 1 216 ? -12.067 -2.713 20.943 1.00 88.38 216 GLU A O 1
ATOM 1718 N N . THR A 1 217 ? -13.853 -1.346 20.822 1.00 95.31 217 THR A N 1
ATOM 1719 C CA . THR A 1 217 ? -13.640 -0.913 19.438 1.00 95.31 217 THR A CA 1
ATOM 1720 C C . THR A 1 217 ? -13.189 0.539 19.439 1.00 95.31 217 THR A C 1
ATOM 1722 O O . THR A 1 217 ? -13.941 1.431 19.828 1.00 95.31 217 THR A O 1
ATOM 1725 N N . LEU A 1 218 ? -11.969 0.783 18.972 1.00 96.75 218 LEU A N 1
ATOM 1726 C CA . LEU A 1 218 ? -11.455 2.125 18.748 1.00 96.75 218 LEU A CA 1
ATOM 1727 C C . LEU A 1 218 ? -12.106 2.715 17.503 1.00 96.75 218 LEU A C 1
ATOM 1729 O O . LEU A 1 218 ? -12.117 2.078 16.451 1.00 96.75 218 LEU A O 1
ATOM 1733 N N . THR A 1 219 ? -12.584 3.951 17.607 1.00 97.75 219 THR A N 1
ATOM 1734 C CA . THR A 1 219 ? -13.022 4.740 16.452 1.00 97.75 219 THR A CA 1
ATOM 1735 C C . THR A 1 219 ? -12.021 5.858 16.208 1.00 97.75 219 THR A C 1
ATOM 1737 O O . THR A 1 219 ? -11.724 6.648 17.103 1.00 97.75 219 THR A O 1
ATOM 1740 N N . VAL A 1 220 ? -11.471 5.904 14.999 1.00 98.00 220 VAL A N 1
ATOM 1741 C CA . VAL A 1 220 ? -10.502 6.910 14.570 1.00 98.00 220 VAL A CA 1
ATOM 1742 C C . VAL A 1 220 ? 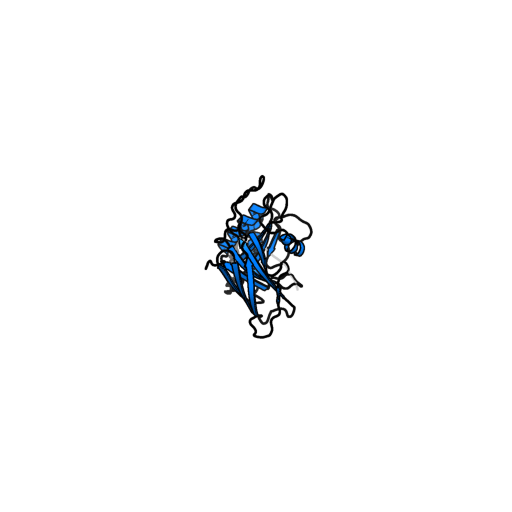-11.084 7.674 13.394 1.00 98.00 220 VAL A C 1
ATOM 1744 O O . VAL A 1 220 ? -11.349 7.103 12.338 1.00 98.00 220 VAL A O 1
ATOM 1747 N N . GLU A 1 221 ? -11.246 8.976 13.587 1.00 98.19 221 GLU A N 1
ATOM 1748 C CA . GLU A 1 221 ? -11.661 9.907 12.545 1.00 98.19 221 GLU A CA 1
ATOM 1749 C C . GLU A 1 221 ? -10.453 10.709 12.068 1.00 98.19 221 GLU A C 1
ATOM 1751 O O . GLU A 1 221 ? -9.630 11.161 12.871 1.00 98.19 221 GLU A O 1
ATOM 1756 N N . ILE A 1 222 ? -10.319 10.832 10.750 1.00 98.31 222 ILE A N 1
ATOM 1757 C CA . ILE A 1 222 ? -9.217 11.533 10.094 1.00 98.31 222 ILE A CA 1
ATOM 1758 C C . ILE A 1 222 ? -9.811 12.412 9.001 1.00 98.31 222 ILE A C 1
ATOM 1760 O O . ILE A 1 222 ? -10.635 11.961 8.205 1.00 98.31 222 ILE A O 1
ATOM 1764 N N . GLU A 1 223 ? -9.360 13.657 8.941 1.00 97.81 223 GLU A N 1
ATOM 1765 C CA . GLU A 1 223 ? -9.684 14.571 7.852 1.00 97.81 223 GLU A CA 1
ATOM 1766 C C . GLU A 1 223 ? -8.471 14.739 6.935 1.00 97.81 223 GLU A C 1
ATOM 1768 O O . GLU A 1 223 ? -7.324 14.694 7.382 1.00 97.81 223 GLU A O 1
ATOM 1773 N N . PHE A 1 224 ? -8.721 14.915 5.640 1.00 97.69 224 PHE A N 1
ATOM 1774 C CA . PHE A 1 224 ? -7.679 15.195 4.656 1.00 97.69 224 PHE A CA 1
ATOM 1775 C C . PHE A 1 224 ? -8.188 16.132 3.563 1.00 97.69 224 PHE A C 1
ATOM 1777 O O . PHE A 1 224 ? -9.387 16.369 3.428 1.00 97.69 224 PHE A O 1
ATOM 1784 N N . GLN A 1 225 ? -7.263 16.678 2.776 1.00 97.88 225 GLN A N 1
ATOM 1785 C CA . GLN A 1 225 ? -7.580 17.512 1.620 1.00 97.88 225 GLN A CA 1
ATOM 1786 C C . GLN A 1 225 ? -6.999 16.875 0.364 1.00 97.88 225 GLN A C 1
ATOM 1788 O O . GLN A 1 225 ? -5.781 16.695 0.258 1.00 97.88 225 GLN A O 1
ATOM 1793 N N . ALA A 1 226 ? -7.878 16.529 -0.574 1.00 97.50 226 ALA A N 1
ATOM 1794 C CA . ALA A 1 226 ? -7.476 16.060 -1.887 1.00 97.50 226 ALA A CA 1
ATOM 1795 C C . ALA A 1 226 ? -6.823 17.202 -2.671 1.00 97.50 226 ALA A C 1
ATOM 1797 O O . ALA A 1 226 ? -7.305 18.337 -2.659 1.00 97.50 226 ALA A O 1
ATOM 1798 N N . GLN A 1 227 ? -5.709 16.905 -3.337 1.00 96.69 227 GLN A N 1
ATOM 1799 C CA . GLN A 1 227 ? -4.977 17.912 -4.099 1.00 96.69 227 GLN A CA 1
ATOM 1800 C C . GLN A 1 227 ? -5.604 18.103 -5.487 1.00 96.69 227 GLN A C 1
ATOM 1802 O O . GLN A 1 227 ? -6.107 17.135 -6.055 1.00 96.69 227 GLN A O 1
ATOM 1807 N N . PRO A 1 228 ? -5.523 19.308 -6.085 1.00 94.38 228 PRO A N 1
ATOM 1808 C CA . PRO A 1 228 ? -6.119 19.584 -7.398 1.00 94.38 228 PRO A CA 1
ATOM 1809 C C . PRO A 1 228 ? -5.641 18.673 -8.536 1.00 94.38 228 PRO A C 1
ATOM 1811 O O . PRO A 1 228 ? -6.349 18.510 -9.521 1.00 94.38 228 PRO A O 1
ATOM 1814 N N . ALA A 1 229 ? -4.440 18.099 -8.418 1.00 94.19 229 ALA A N 1
ATOM 1815 C CA . ALA A 1 229 ? -3.872 17.197 -9.418 1.00 94.19 229 ALA A CA 1
ATOM 1816 C C . ALA A 1 229 ? -4.388 15.748 -9.320 1.00 94.19 229 ALA A C 1
ATOM 1818 O O . ALA A 1 229 ? -4.057 14.940 -10.182 1.00 94.19 229 ALA A O 1
ATOM 1819 N N . TRP A 1 230 ? -5.135 15.396 -8.269 1.00 97.12 230 TRP A N 1
ATOM 1820 C CA . TRP A 1 230 ? -5.621 14.031 -8.062 1.00 97.12 230 TRP A CA 1
ATOM 1821 C C . TRP A 1 230 ? -6.922 13.784 -8.819 1.00 97.12 230 TRP A C 1
ATOM 1823 O O . TRP A 1 230 ? -7.844 14.602 -8.766 1.00 97.12 230 TRP A O 1
ATOM 1833 N N . GLN A 1 231 ? -7.038 12.618 -9.450 1.00 97.00 231 GLN A N 1
ATOM 1834 C CA . GLN A 1 231 ? -8.291 12.162 -10.041 1.00 97.00 231 GLN A CA 1
ATOM 1835 C C . GLN A 1 231 ? -9.196 11.585 -8.955 1.00 97.00 231 GLN A C 1
ATOM 1837 O O . GLN A 1 231 ? -9.046 10.441 -8.534 1.00 97.00 231 GLN A O 1
ATOM 1842 N N . LEU A 1 232 ? -10.141 12.404 -8.487 1.00 97.25 232 LEU A N 1
ATOM 1843 C CA . LEU A 1 232 ? -10.935 12.121 -7.286 1.00 97.25 232 LEU A CA 1
ATOM 1844 C C . LEU A 1 232 ? -11.747 10.821 -7.365 1.00 97.25 232 LEU A C 1
ATOM 1846 O O . LEU A 1 232 ? -11.919 10.163 -6.343 1.00 97.25 232 LEU A O 1
ATOM 1850 N N . ASP A 1 233 ? -12.210 10.445 -8.558 1.00 97.12 233 ASP A N 1
ATOM 1851 C CA . ASP A 1 233 ? -12.995 9.221 -8.776 1.00 97.12 233 ASP A CA 1
ATOM 1852 C C . ASP A 1 233 ? -12.128 7.948 -8.785 1.00 97.12 233 ASP A C 1
ATOM 1854 O O . ASP A 1 233 ? -12.654 6.842 -8.691 1.00 97.12 233 ASP A O 1
ATOM 1858 N N . ASN A 1 234 ? -10.801 8.100 -8.839 1.00 97.88 234 ASN A N 1
ATOM 1859 C CA . ASN A 1 234 ? -9.841 6.998 -8.806 1.00 97.88 234 ASN A CA 1
ATOM 1860 C C . ASN A 1 234 ? -9.165 6.847 -7.435 1.00 97.88 234 ASN A C 1
ATOM 1862 O O . ASN A 1 234 ? -8.156 6.149 -7.321 1.00 97.88 234 ASN A O 1
ATOM 1866 N N . LEU A 1 235 ? -9.662 7.535 -6.402 1.00 98.69 235 LEU A N 1
ATOM 1867 C CA . LEU A 1 235 ? -9.070 7.487 -5.071 1.00 98.69 235 LEU A CA 1
ATOM 1868 C C . LEU A 1 235 ? -9.575 6.288 -4.267 1.00 98.69 235 LEU A C 1
ATOM 1870 O O . LEU A 1 235 ? -10.778 6.064 -4.126 1.00 98.69 235 LEU A O 1
ATOM 1874 N N . ASN A 1 236 ? -8.641 5.584 -3.635 1.00 98.62 236 ASN A N 1
ATOM 1875 C CA . ASN A 1 236 ? -8.919 4.515 -2.682 1.00 98.62 236 ASN A CA 1
ATOM 1876 C C . ASN A 1 236 ? -8.273 4.814 -1.326 1.00 98.62 236 ASN A C 1
ATOM 1878 O O . ASN A 1 236 ? -7.224 5.453 -1.237 1.00 98.62 236 ASN A O 1
ATOM 1882 N N . LEU A 1 237 ? -8.884 4.298 -0.264 1.00 98.75 237 LEU A N 1
ATOM 1883 C CA . LEU A 1 237 ? -8.307 4.215 1.068 1.00 98.75 237 LEU A CA 1
ATOM 1884 C C . LEU A 1 237 ? -7.770 2.803 1.301 1.00 98.75 237 LEU A C 1
ATOM 1886 O O . LEU A 1 237 ? -8.503 1.825 1.160 1.00 98.75 237 LEU A O 1
ATOM 1890 N N . ILE A 1 238 ? -6.528 2.712 1.765 1.00 98.81 238 ILE A N 1
ATOM 1891 C CA . ILE A 1 238 ? -5.968 1.509 2.377 1.00 98.81 238 ILE A CA 1
ATOM 1892 C C . ILE A 1 238 ? -5.659 1.823 3.837 1.00 98.81 238 ILE A C 1
ATOM 1894 O O . ILE A 1 238 ? -4.826 2.676 4.131 1.00 98.81 238 ILE A O 1
ATOM 1898 N N . ALA A 1 239 ? -6.330 1.142 4.762 1.00 98.81 239 ALA A N 1
ATOM 1899 C CA . ALA A 1 239 ? -6.053 1.254 6.189 1.00 98.81 239 ALA A CA 1
ATOM 1900 C C . ALA A 1 239 ? -5.435 -0.044 6.705 1.00 98.81 239 ALA A C 1
ATOM 1902 O O . ALA A 1 239 ? -5.875 -1.131 6.330 1.00 98.81 239 ALA A O 1
ATOM 1903 N N . PHE A 1 240 ? -4.424 0.052 7.565 1.00 98.81 240 PHE A N 1
ATOM 1904 C CA . PHE A 1 240 ? -3.763 -1.127 8.122 1.00 98.81 240 PHE A CA 1
ATOM 1905 C C . PHE A 1 240 ? -3.178 -0.877 9.509 1.00 98.81 240 PHE A C 1
ATOM 1907 O O . PHE A 1 240 ? -2.838 0.249 9.873 1.00 98.81 240 PHE A O 1
ATOM 1914 N N . ILE A 1 241 ? -3.053 -1.954 10.285 1.00 98.62 241 ILE A N 1
ATOM 1915 C CA . ILE A 1 241 ? -2.445 -1.944 11.619 1.00 98.62 241 ILE A CA 1
ATOM 1916 C C . ILE A 1 241 ? -1.104 -2.662 11.547 1.00 98.62 241 ILE A C 1
ATOM 1918 O O . ILE A 1 241 ? -1.042 -3.816 11.124 1.00 98.62 241 ILE A O 1
ATOM 1922 N N . GLN A 1 242 ? -0.042 -2.003 11.997 1.00 98.25 242 GLN A N 1
ATOM 1923 C CA . GLN A 1 242 ? 1.318 -2.528 11.990 1.00 98.25 242 GLN A CA 1
ATOM 1924 C C . GLN A 1 242 ? 1.881 -2.619 13.409 1.00 98.25 242 GLN A C 1
ATOM 1926 O O . GLN A 1 242 ? 1.682 -1.724 14.231 1.00 98.25 242 GLN A O 1
ATOM 1931 N N . GLN A 1 243 ? 2.611 -3.696 13.683 1.00 97.50 243 GLN A N 1
ATOM 1932 C CA . GLN A 1 243 ? 3.415 -3.867 14.887 1.00 97.50 243 GLN A CA 1
ATOM 1933 C C . GLN A 1 243 ? 4.797 -3.220 14.672 1.00 97.50 243 GLN A C 1
ATOM 1935 O O . GLN A 1 243 ? 5.544 -3.698 13.818 1.00 97.50 243 GLN A O 1
ATOM 1940 N N . PRO A 1 244 ? 5.175 -2.159 15.406 1.00 95.56 244 PRO A N 1
ATOM 1941 C CA . PRO A 1 244 ? 6.435 -1.447 15.165 1.00 95.56 244 PRO A CA 1
ATOM 1942 C C . PRO A 1 244 ? 7.683 -2.300 15.375 1.00 95.56 244 PRO A C 1
ATOM 1944 O O . PRO A 1 244 ? 8.623 -2.205 14.592 1.00 95.56 244 PRO A O 1
ATOM 1947 N N . SER A 1 245 ? 7.683 -3.150 16.405 1.00 94.81 245 SER A N 1
ATOM 1948 C CA . SER A 1 2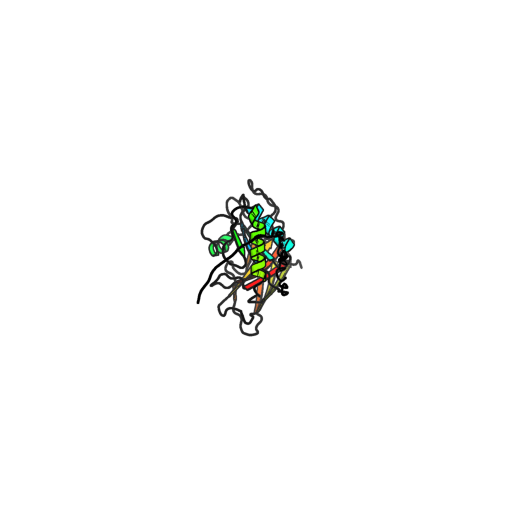45 ? 8.849 -3.960 16.780 1.00 94.81 245 SER A CA 1
ATOM 1949 C C . SER A 1 245 ? 9.280 -4.962 15.703 1.00 94.81 245 SER A C 1
ATOM 1951 O O . SER A 1 245 ? 10.464 -5.268 15.582 1.00 94.81 245 SER A O 1
ATOM 1953 N N . THR A 1 246 ? 8.332 -5.461 14.906 1.00 95.56 246 THR A N 1
ATOM 1954 C CA . THR A 1 246 ? 8.566 -6.487 13.876 1.00 95.56 246 THR A CA 1
ATOM 1955 C C . THR A 1 246 ? 8.272 -6.000 12.462 1.00 95.56 246 THR A C 1
ATOM 1957 O O . THR A 1 246 ? 8.553 -6.718 11.507 1.00 95.56 246 THR A O 1
ATOM 1960 N N . ARG A 1 247 ? 7.675 -4.808 12.323 1.00 96.69 247 ARG A N 1
ATOM 1961 C CA . ARG A 1 247 ? 7.047 -4.268 11.103 1.00 96.69 247 ARG A CA 1
ATOM 1962 C C . ARG A 1 247 ? 5.860 -5.088 10.589 1.00 96.69 247 ARG A C 1
ATOM 1964 O O . ARG A 1 247 ? 5.250 -4.702 9.597 1.00 96.69 247 ARG A O 1
ATOM 1971 N N . LYS A 1 248 ? 5.465 -6.171 11.261 1.00 97.44 248 LYS A N 1
ATOM 1972 C CA . LYS A 1 248 ? 4.400 -7.053 10.782 1.00 97.44 248 LYS A CA 1
ATOM 1973 C C . LYS A 1 248 ? 3.067 -6.313 10.681 1.00 97.44 248 LYS A C 1
ATOM 1975 O O . LYS A 1 248 ? 2.609 -5.702 11.648 1.00 97.44 248 LYS A O 1
ATOM 1980 N N . VAL A 1 249 ? 2.410 -6.427 9.532 1.00 98.44 249 VAL A N 1
ATOM 1981 C CA . VAL A 1 249 ? 1.045 -5.934 9.324 1.00 98.44 249 VAL A CA 1
ATOM 1982 C C . VAL A 1 249 ? 0.050 -6.969 9.836 1.00 98.44 249 VAL A C 1
ATOM 1984 O O . VAL A 1 249 ? 0.025 -8.114 9.384 1.00 98.44 249 VAL A O 1
ATOM 1987 N N . LEU A 1 250 ? -0.781 -6.568 10.794 1.00 98.00 250 LEU A N 1
ATOM 1988 C CA . LEU A 1 250 ? -1.694 -7.454 11.518 1.00 98.00 250 LEU A CA 1
ATOM 1989 C C . LEU A 1 250 ? -3.044 -7.628 10.819 1.00 98.00 250 LEU A C 1
ATOM 1991 O O . LEU A 1 250 ? -3.652 -8.692 10.948 1.00 98.00 250 LEU A O 1
ATOM 1995 N N . GLN A 1 251 ? -3.504 -6.584 10.125 1.00 98.12 251 GLN A N 1
ATOM 1996 C CA . GLN A 1 251 ? -4.685 -6.581 9.263 1.00 98.12 251 GLN A CA 1
ATOM 1997 C C . GLN A 1 251 ? -4.672 -5.348 8.354 1.00 98.12 251 GLN A C 1
ATOM 1999 O O . GLN A 1 251 ? -4.127 -4.309 8.737 1.00 98.12 251 GLN A O 1
ATOM 2004 N N . THR A 1 252 ? -5.321 -5.474 7.197 1.00 98.69 252 THR A N 1
ATOM 2005 C CA . THR A 1 252 ? -5.518 -4.414 6.204 1.00 98.69 252 THR A CA 1
ATOM 2006 C C . THR A 1 252 ? -6.966 -4.409 5.722 1.00 98.69 252 THR A C 1
ATOM 2008 O O . THR A 1 252 ? -7.630 -5.443 5.736 1.00 98.69 252 THR A O 1
ATOM 2011 N N . VAL A 1 253 ? -7.453 -3.254 5.277 1.00 98.25 253 VAL A N 1
ATOM 2012 C CA . VAL A 1 253 ? -8.660 -3.115 4.451 1.00 98.25 253 VAL A CA 1
ATOM 2013 C C . VAL A 1 253 ? -8.389 -2.126 3.323 1.00 98.25 253 VAL A C 1
ATOM 2015 O O . VAL A 1 253 ? -7.656 -1.156 3.521 1.00 98.25 253 VAL A O 1
ATOM 2018 N N . LYS A 1 254 ? -9.002 -2.357 2.160 1.00 98.00 254 LYS A N 1
ATOM 2019 C CA . LYS A 1 254 ? -9.054 -1.420 1.031 1.00 98.00 254 LYS A CA 1
ATOM 2020 C C . LYS A 1 254 ? -10.517 -1.079 0.755 1.00 98.00 254 LYS A C 1
ATOM 2022 O O . LYS A 1 254 ? -11.363 -1.970 0.776 1.00 98.00 254 LYS A O 1
ATOM 2027 N N . CYS A 1 255 ? -10.827 0.191 0.525 1.00 97.44 255 CYS A N 1
ATOM 2028 C CA . CYS A 1 255 ? -12.152 0.628 0.089 1.00 97.44 255 CYS A CA 1
ATOM 2029 C C . CYS A 1 255 ? -12.057 1.888 -0.787 1.00 97.44 255 CYS A C 1
ATOM 2031 O O . CYS A 1 255 ? -11.097 2.650 -0.649 1.00 97.44 255 CYS A O 1
ATOM 2033 N N . PRO A 1 256 ? -13.025 2.134 -1.685 1.00 97.94 256 PRO A N 1
ATOM 2034 C CA . PRO A 1 256 ? -13.045 3.357 -2.480 1.00 97.94 256 PRO A CA 1
ATOM 2035 C C . PRO A 1 256 ? -13.299 4.589 -1.601 1.00 97.94 256 PRO A C 1
ATOM 2037 O O . PRO A 1 256 ? -13.991 4.519 -0.577 1.00 97.94 256 PRO A O 1
ATOM 2040 N N . VAL A 1 257 ? -12.782 5.743 -2.025 1.00 98.44 257 VAL A N 1
ATOM 2041 C CA . VAL A 1 257 ? -13.152 7.035 -1.440 1.00 98.44 257 VAL A CA 1
ATOM 2042 C C . VAL A 1 257 ? -14.424 7.531 -2.124 1.00 98.44 257 VAL A C 1
ATOM 2044 O O . VAL A 1 257 ? -14.398 8.040 -3.239 1.00 98.44 257 VAL A O 1
ATOM 2047 N N . ASN A 1 258 ? -15.563 7.385 -1.449 1.00 96.62 258 ASN A N 1
ATOM 2048 C CA . ASN A 1 258 ? -16.864 7.667 -2.053 1.00 96.62 258 ASN A CA 1
ATOM 2049 C C . ASN A 1 258 ? -17.123 9.172 -2.190 1.00 96.62 258 ASN A C 1
ATOM 2051 O O . ASN A 1 258 ? -16.876 9.952 -1.269 1.00 96.62 258 ASN A O 1
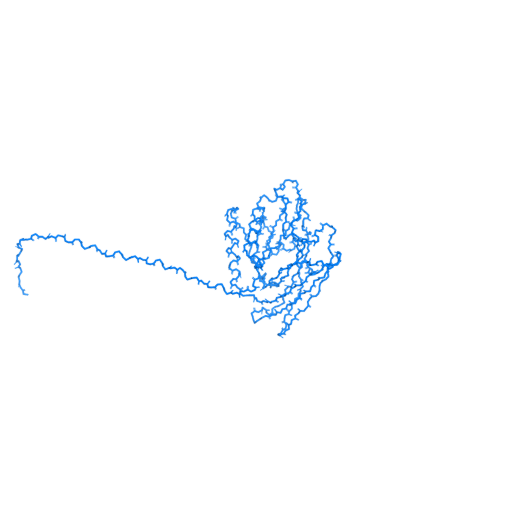ATOM 2055 N N . ARG A 1 259 ? -17.706 9.583 -3.314 1.00 91.56 259 ARG A N 1
ATOM 2056 C CA . AR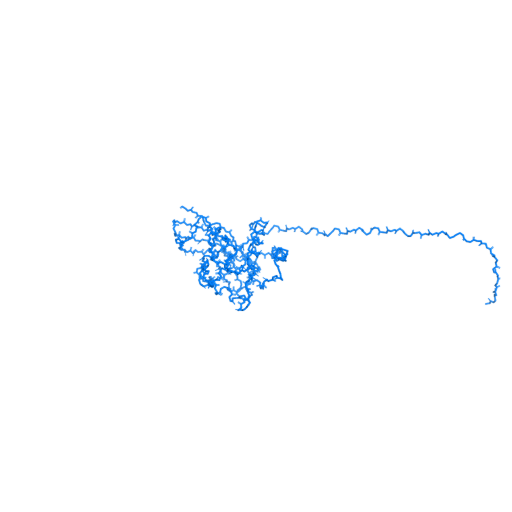G A 1 259 ? -18.158 10.961 -3.540 1.00 91.56 259 ARG A CA 1
ATOM 2057 C C . ARG A 1 259 ? -19.509 11.160 -2.844 1.00 91.56 259 ARG A C 1
ATOM 2059 O O . ARG A 1 259 ? -20.378 10.295 -2.946 1.00 91.56 259 ARG A O 1
ATOM 2066 N N . ARG A 1 260 ? -19.664 12.259 -2.106 1.00 76.69 260 ARG A N 1
ATOM 2067 C CA . ARG A 1 260 ? -20.953 12.702 -1.552 1.00 76.69 260 ARG A CA 1
ATOM 2068 C C . ARG A 1 260 ? -21.532 13.852 -2.353 1.00 76.69 260 ARG A C 1
ATOM 2070 O O . ARG A 1 260 ? -20.729 14.669 -2.854 1.00 76.69 260 ARG A O 1
#

Organism: NCBI:txid2052148

Nearest PDB structures (foldseek):
  3dvw-assembly1_A  TM=6.371E-01  e=1.449E-02  Neisseria meningitidis MC58
  4gej-assembly10_J  TM=5.650E-01  e=1.734E-02  Homo sapiens
  6xis-assembly1_B  TM=4.156E-01  e=2.004E-03  Mus musculus
  2qks-assembly2_B  TM=3.493E-01  e=1.399E-03  Mus musculus
  5jp2-assembly2_B  TM=3.240E-01  e=4.639E-03  Danio rerio

Secondary structure (DSSP, 8-state):
-----------------PPP-------PPP--------PPEEEEEEE-TT-TTHHHHHHHHHHHHHHHGGGEEEEEEE---TT--SS-TTHHHHHTTT-SS-PSPEEEETT-SEE--SSGGGHHHHHHHHHHHHHTSPPSEEEEEEEEEETTEEEEEEEEEE-TT--SSPEEEEEEEEE--EE---TT-S--EE-SEEEEEES-TT-EEE-PPTTPEEEEEEEEE--TTS-GGGEEEEEEEE-TTT--EEEEEEEEEEE-

Radius of gyration: 28.1 Å; Cα contacts (8 Å, |Δi|>4): 510; chains: 1; bounding box: 50×110×47 Å

Foldseek 3Di:
DDDDDDDDDDDDDDDDDDDDDPPPPPPDDDDDDQDDAQFAKEKEWEEAQLPPQQVLLQVLVVVVCVVVPFRYAYAYQHAPPPNTDLEDNCSVVVVVLAPPDDDDGWMDIQQAHTDDDPHSVCNNVVVVVSSVVSSVDHFQKDKDKAWADEPFKIKIKMKIAGDPNHDQDWKFKKKWKFFFQQADHDPNGPDGGGGNYTHDIPPDSRGDTDGHDPPDIDMDMTMDGHDPSGPQQRIKIKMWIADSVRRGTRHIGIDHNHYD

Mean predicted aligned error: 8.65 Å

Solvent-accessible surface area (backbone atoms only — not comparable to full-atom values): 15121 Å² total; per-residue (Å²): 131,91,80,87,89,81,90,81,89,77,89,79,84,84,76,84,81,77,76,82,83,77,78,75,74,77,74,73,75,79,83,75,78,81,73,92,62,91,40,25,42,41,34,43,33,37,36,41,63,64,39,87,61,23,60,54,53,51,56,39,49,55,52,48,34,67,73,50,40,89,37,43,41,67,37,27,42,27,48,64,53,99,82,36,69,76,14,51,77,70,50,53,68,61,46,53,75,75,43,87,74,85,72,66,46,33,36,24,57,35,43,54,70,77,48,72,66,99,46,71,91,47,42,54,66,52,55,50,50,53,50,57,56,52,57,72,48,76,56,31,33,47,69,51,71,49,37,37,26,50,89,48,48,30,41,35,43,34,42,36,33,61,48,95,74,34,75,94,58,74,29,27,39,36,39,30,36,21,32,40,75,42,77,57,70,57,94,78,28,91,59,41,70,43,56,32,28,31,61,45,55,30,90,36,84,85,32,39,81,42,74,70,56,91,96,42,72,49,77,47,78,46,76,50,71,62,56,93,89,56,63,66,91,37,27,30,40,40,38,36,37,29,37,71,94,70,39,38,47,33,34,37,47,69,43,64,37,39,81,105

pLDDT: mean 89.76, std 16.22, range [36.75, 98.88]

Sequence (260 aa):
MKSLIKQTGGGWKLIFYYPPLFLLFCSTAPEIPLIPSNRVVLVEFFTWQRCVYCPYAAHTLDSLVSEFADSVAVIAYHRRVAGDTLSPQYVEHRRVLYYESGGEPAVVFDGGEVVRTPGPEYNYETYKNYILGARRIRPQAQLTATAYLNSTAGRITIHAWGVDSTPSETLQLFAVITEDHIREHLSGATDSVYNDVMRAILPESTGKPIRFSRAETLTVEIEFQAQPAWQLDNLNLIAFIQQPSTRKVLQTVKCPVNRR

InterPro domains:
  IPR013783 Immunoglobulin-like fold [G3DSA:2.60.40.10] (141-260)
  IPR036249 Thioredoxin-like superfamily [SSF52833] (37-254)